Protein AF-R4W9U3-F1 (afdb_monomer)

Structure (mmCIF, N/CA/C/O backbone):
data_AF-R4W9U3-F1
#
_entry.id   AF-R4W9U3-F1
#
loop_
_atom_site.group_PDB
_atom_site.id
_atom_site.type_symbol
_atom_site.label_atom_id
_atom_site.label_alt_id
_atom_site.label_comp_id
_atom_site.label_asym_id
_atom_site.label_entity_id
_atom_site.label_seq_id
_atom_site.pdbx_PDB_ins_code
_atom_site.Cartn_x
_atom_site.Cartn_y
_atom_site.Cartn_z
_atom_site.occupancy
_atom_site.B_iso_or_equiv
_atom_site.auth_seq_id
_atom_site.auth_comp_id
_atom_site.auth_asym_id
_atom_site.auth_atom_id
_atom_site.pdbx_PDB_model_num
ATOM 1 N N . MET A 1 1 ? -61.550 47.793 -5.133 1.00 38.41 1 MET A N 1
ATOM 2 C CA . MET A 1 1 ? -60.815 47.745 -6.412 1.00 38.41 1 MET A CA 1
ATOM 3 C C . MET A 1 1 ? -59.994 46.469 -6.365 1.00 38.41 1 MET A C 1
ATOM 5 O O . MET A 1 1 ? -59.421 46.225 -5.309 1.00 38.41 1 MET A O 1
ATOM 9 N N . PRO A 1 2 ? -60.124 45.639 -7.401 1.00 47.84 2 PRO A N 1
ATOM 10 C CA . PRO A 1 2 ? -60.243 44.173 -7.369 1.00 47.84 2 PRO A CA 1
ATOM 11 C C . PRO A 1 2 ? -58.846 43.514 -7.498 1.00 47.84 2 PRO A C 1
ATOM 13 O O . PRO A 1 2 ? -57.862 44.243 -7.440 1.00 47.84 2 PRO A O 1
ATOM 16 N N . GLU A 1 3 ? -58.604 42.205 -7.583 1.00 47.25 3 GLU A N 1
ATOM 17 C CA . GLU A 1 3 ? -59.317 41.024 -8.115 1.00 47.25 3 GLU A CA 1
ATOM 18 C C . GLU A 1 3 ? -58.794 39.802 -7.295 1.00 47.25 3 GLU A C 1
ATOM 20 O O . GLU A 1 3 ? -57.672 39.855 -6.788 1.00 47.25 3 GLU A O 1
ATOM 25 N N . ASP A 1 4 ? -59.595 38.801 -6.904 1.00 44.56 4 ASP A N 1
ATOM 26 C CA . ASP A 1 4 ? -59.947 37.593 -7.692 1.00 44.56 4 ASP A CA 1
ATOM 27 C C . ASP A 1 4 ? -58.697 36.849 -8.234 1.00 44.56 4 ASP A C 1
ATOM 29 O O . ASP A 1 4 ? -57.838 37.454 -8.856 1.00 44.56 4 ASP A O 1
ATOM 33 N N . GLY A 1 5 ? -58.467 35.550 -8.030 1.00 42.47 5 GLY A N 1
ATOM 34 C CA . GLY A 1 5 ? -59.394 34.452 -7.801 1.00 42.47 5 GLY A CA 1
ATOM 35 C C . GLY A 1 5 ? -58.684 33.193 -7.279 1.00 42.47 5 GLY A C 1
ATOM 36 O O . GLY A 1 5 ? -57.457 33.098 -7.233 1.00 42.47 5 GLY A O 1
ATOM 37 N N . GLY A 1 6 ? -59.514 32.260 -6.819 1.00 42.34 6 GLY A N 1
ATOM 38 C CA . GLY A 1 6 ? -59.147 30.987 -6.210 1.00 42.34 6 GLY A CA 1
ATOM 39 C C . GLY A 1 6 ? -58.663 29.895 -7.185 1.00 42.34 6 GLY A C 1
ATOM 40 O O . GLY A 1 6 ? -58.311 30.174 -8.329 1.00 42.34 6 GLY A O 1
ATOM 41 N N . PRO A 1 7 ? -58.611 28.643 -6.695 1.00 51.22 7 PRO A N 1
ATOM 42 C CA . PRO A 1 7 ? -57.739 27.575 -7.180 1.00 51.22 7 PRO A CA 1
ATOM 43 C C . PRO A 1 7 ? -58.278 26.870 -8.429 1.00 51.22 7 PRO A C 1
ATOM 45 O O . PRO A 1 7 ? -59.483 26.700 -8.583 1.00 51.22 7 PRO A O 1
ATOM 48 N N . SER A 1 8 ? -57.373 26.388 -9.284 1.00 48.81 8 SER A N 1
ATOM 49 C CA . SER A 1 8 ? -57.695 25.442 -10.358 1.00 48.81 8 SER A CA 1
ATOM 50 C C . SER A 1 8 ? -57.088 24.080 -10.035 1.00 48.81 8 SER A C 1
ATOM 52 O O . SER A 1 8 ? -55.878 23.889 -10.100 1.00 48.81 8 SER A O 1
ATOM 54 N N . ASN A 1 9 ? -57.971 23.165 -9.657 1.00 39.00 9 ASN A N 1
ATOM 55 C CA . ASN A 1 9 ? -57.791 21.724 -9.647 1.00 39.00 9 ASN A CA 1
ATOM 56 C C . ASN A 1 9 ? -58.912 21.180 -10.528 1.00 39.00 9 ASN A C 1
ATOM 58 O O . ASN A 1 9 ? -60.059 21.368 -10.141 1.00 39.00 9 ASN A O 1
ATOM 62 N N . GLU A 1 10 ? -58.597 20.576 -11.675 1.00 50.81 10 GLU A N 1
ATOM 63 C CA . GLU A 1 10 ? -59.426 19.572 -12.365 1.00 50.81 10 GLU A CA 1
ATOM 64 C C . GLU A 1 10 ? -58.693 19.025 -13.612 1.00 50.81 10 GLU A C 1
ATOM 66 O O . GLU A 1 10 ? -57.629 19.548 -13.956 1.00 50.81 10 GLU A O 1
ATOM 71 N N . PRO A 1 11 ? -59.141 17.901 -14.201 1.00 49.97 11 PRO A N 1
ATOM 72 C CA . PRO A 1 11 ? -58.400 16.647 -14.175 1.00 49.97 11 PRO A CA 1
ATOM 73 C C . PRO A 1 11 ? -57.907 16.251 -15.573 1.00 49.97 11 PRO A C 1
ATOM 75 O O . PRO A 1 11 ? -58.301 16.842 -16.577 1.00 49.97 11 PRO A O 1
ATOM 78 N N . ASN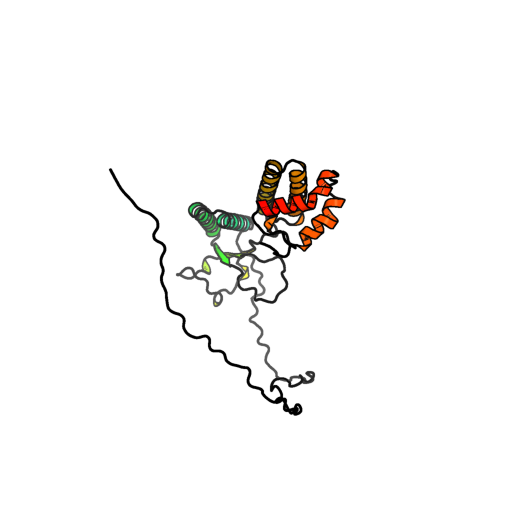 A 1 12 ? -57.071 15.214 -15.656 1.00 42.53 12 ASN A N 1
ATOM 79 C CA . ASN A 1 12 ? -56.937 14.472 -16.905 1.00 42.53 12 ASN A CA 1
ATOM 80 C C . ASN A 1 12 ? -57.326 13.014 -16.664 1.00 42.53 12 ASN A C 1
ATOM 82 O O . ASN A 1 12 ? -56.567 12.236 -16.088 1.00 42.53 12 ASN A O 1
ATOM 86 N N . ASP A 1 13 ? -58.558 12.723 -17.068 1.00 39.44 13 ASP A N 1
ATOM 87 C CA . ASP A 1 13 ? -59.119 11.403 -17.299 1.00 39.44 13 ASP A CA 1
ATOM 88 C C . ASP A 1 13 ? -58.409 10.692 -18.459 1.00 39.44 13 ASP A C 1
ATOM 90 O O . ASP A 1 13 ? -58.094 11.304 -19.479 1.00 39.44 13 ASP A O 1
ATOM 94 N N . GLY A 1 14 ? -58.301 9.370 -18.325 1.00 35.97 14 GLY A N 1
ATOM 95 C CA . GLY A 1 14 ? -58.466 8.443 -19.443 1.00 35.97 14 GLY A CA 1
ATOM 96 C C . GLY A 1 14 ? -57.210 8.077 -20.225 1.00 35.97 14 GLY A C 1
ATOM 97 O O . GLY A 1 14 ? -56.878 8.741 -21.199 1.00 35.97 14 GLY A O 1
ATOM 98 N N . ASP A 1 15 ? -56.579 6.964 -19.842 1.00 37.16 15 ASP A N 1
ATOM 99 C CA . ASP A 1 15 ? -56.518 5.776 -20.712 1.00 37.16 15 ASP A CA 1
ATOM 100 C C . ASP A 1 15 ? -56.055 4.562 -19.874 1.00 37.16 15 ASP A C 1
ATOM 102 O O . ASP A 1 15 ? -54.865 4.323 -19.673 1.00 37.16 15 ASP A O 1
ATOM 106 N N . GLU A 1 16 ? -57.017 3.821 -19.316 1.00 48.34 16 GLU A N 1
ATOM 107 C CA . GLU A 1 16 ? -56.838 2.387 -19.060 1.00 48.34 16 GLU A CA 1
ATOM 108 C C . GLU A 1 16 ? -56.993 1.663 -20.400 1.00 48.34 16 GLU A C 1
ATOM 110 O O . GLU A 1 16 ? -57.906 1.986 -21.168 1.00 48.34 16 GLU A O 1
ATOM 115 N N . PRO A 1 17 ? -56.201 0.606 -20.629 1.00 48.56 17 PRO A N 1
ATOM 116 C CA . PRO A 1 17 ? -56.892 -0.611 -21.021 1.00 48.56 17 PRO A CA 1
ATOM 117 C C . PRO A 1 17 ? -56.454 -1.864 -20.256 1.00 48.56 17 PRO A C 1
ATOM 119 O O . PRO A 1 17 ? -55.277 -2.150 -20.053 1.00 48.56 17 PRO A O 1
ATOM 122 N N . ASP A 1 18 ? -57.498 -2.636 -19.964 1.00 41.06 18 ASP A N 1
ATOM 123 C CA . ASP A 1 18 ? -57.579 -4.091 -19.881 1.00 41.06 18 ASP A CA 1
ATOM 124 C C . ASP A 1 18 ? -56.933 -4.822 -18.698 1.00 41.06 18 ASP A C 1
ATOM 126 O O . ASP A 1 18 ? -55.866 -5.435 -18.762 1.00 41.06 18 ASP A O 1
ATOM 130 N N . GLN A 1 19 ? -57.739 -4.907 -17.637 1.00 38.84 19 GLN A N 1
ATOM 131 C CA . GLN A 1 19 ? -57.800 -6.077 -16.772 1.00 38.84 19 GLN A CA 1
ATOM 132 C C . GLN A 1 19 ? -58.313 -7.287 -17.572 1.00 38.84 19 GLN A C 1
ATOM 134 O O . GLN A 1 19 ? -59.512 -7.567 -17.610 1.00 38.84 19 GLN A O 1
ATOM 139 N N . ALA A 1 20 ? -57.396 -8.053 -18.158 1.00 39.09 20 ALA A N 1
ATOM 140 C CA . ALA A 1 20 ? -57.683 -9.426 -18.550 1.00 39.09 20 ALA A CA 1
ATOM 141 C C . ALA A 1 20 ? -57.679 -10.309 -17.293 1.00 39.09 20 ALA A C 1
ATOM 143 O O . ALA A 1 20 ? -56.653 -10.810 -16.834 1.00 39.09 20 ALA A O 1
ATOM 144 N N . THR A 1 21 ? -58.870 -10.459 -16.727 1.00 38.66 21 THR A N 1
ATOM 145 C CA . THR A 1 21 ? -59.229 -11.538 -15.813 1.00 38.66 21 THR A CA 1
ATOM 146 C C . THR A 1 21 ? -59.242 -12.844 -16.606 1.00 38.66 21 THR A C 1
ATOM 148 O O . THR A 1 21 ? -60.137 -13.087 -17.409 1.00 38.66 21 THR A O 1
ATOM 151 N N . ALA A 1 22 ? -58.226 -13.680 -16.408 1.00 38.97 22 ALA A N 1
ATOM 152 C CA . ALA A 1 22 ? -58.285 -15.086 -16.782 1.00 38.97 22 ALA A CA 1
ATOM 153 C C . ALA A 1 22 ? -58.474 -15.892 -15.497 1.00 38.97 22 ALA A C 1
ATOM 155 O O . ALA A 1 22 ? -57.590 -15.959 -14.642 1.00 38.97 22 ALA A O 1
ATOM 156 N N . GLU A 1 23 ? -59.685 -16.421 -15.351 1.00 47.44 23 GLU A N 1
ATOM 157 C CA . GLU A 1 23 ? -60.042 -17.436 -14.370 1.00 47.44 23 GLU A CA 1
ATOM 158 C C . GLU A 1 23 ? -59.137 -18.676 -14.517 1.00 47.44 23 GLU A C 1
ATOM 160 O O . GLU A 1 23 ? -58.629 -18.948 -15.608 1.00 47.44 23 GLU A O 1
ATOM 165 N N . PRO A 1 24 ? -58.911 -19.426 -13.427 1.00 43.72 24 PRO A N 1
ATOM 166 C CA . PRO A 1 24 ? -58.144 -20.660 -13.471 1.00 43.72 24 PRO A CA 1
ATOM 167 C C . PRO A 1 24 ? -58.966 -21.756 -14.159 1.00 43.72 24 PRO A C 1
ATOM 169 O O . PRO A 1 24 ? -59.992 -22.183 -13.635 1.00 43.72 24 PRO A O 1
ATOM 172 N N . ASP A 1 25 ? -58.508 -22.226 -15.318 1.00 38.34 25 ASP A N 1
ATOM 173 C CA . ASP A 1 25 ? -59.009 -23.468 -15.901 1.00 38.34 25 ASP A CA 1
ATOM 174 C C . ASP A 1 25 ? -58.602 -24.650 -15.006 1.00 38.34 25 ASP A C 1
ATOM 176 O O . ASP A 1 25 ? -57.418 -24.947 -14.816 1.00 38.34 25 ASP A O 1
ATOM 180 N N . ASP A 1 26 ? -59.623 -25.312 -14.458 1.00 45.12 26 ASP A N 1
ATOM 181 C CA . ASP A 1 26 ? -59.592 -26.676 -13.944 1.00 45.12 26 ASP A CA 1
ATOM 182 C C . ASP A 1 26 ? -58.929 -27.601 -14.979 1.00 45.12 26 ASP A C 1
ATOM 184 O O . ASP A 1 26 ? -59.530 -27.948 -15.997 1.00 45.12 26 ASP A O 1
ATOM 188 N N . PHE A 1 27 ? -57.701 -28.046 -14.705 1.00 36.41 27 PHE A N 1
ATOM 189 C CA . PHE A 1 27 ? -57.161 -29.253 -15.322 1.00 36.41 27 PHE A CA 1
ATOM 190 C C . PHE A 1 27 ? -57.098 -30.357 -14.275 1.00 36.41 27 PHE A C 1
ATOM 192 O O . PHE A 1 27 ? -56.359 -30.297 -13.292 1.00 36.41 27 PHE A O 1
ATOM 199 N N . GLU A 1 28 ? -57.948 -31.350 -14.516 1.00 43.66 28 GLU A N 1
ATOM 200 C CA . GLU A 1 28 ? -58.062 -32.610 -13.807 1.00 43.66 28 GLU A CA 1
ATOM 201 C C . GLU A 1 28 ? -56.679 -33.231 -13.554 1.00 43.66 28 GLU A C 1
ATOM 203 O O . GLU A 1 28 ? -55.847 -33.356 -14.454 1.00 43.66 28 GLU A O 1
ATOM 208 N N . ALA A 1 29 ? -56.443 -33.631 -12.304 1.00 42.94 29 ALA A N 1
ATOM 209 C CA . ALA A 1 29 ? -55.299 -34.439 -11.924 1.00 42.94 29 ALA A CA 1
ATOM 210 C C . ALA A 1 29 ? -55.428 -35.832 -12.560 1.00 42.94 29 ALA A C 1
ATOM 212 O O . ALA A 1 29 ? -56.098 -36.708 -12.010 1.00 42.94 29 ALA A O 1
ATOM 213 N N . ASP A 1 30 ? -54.782 -36.029 -13.707 1.00 38.28 30 ASP A N 1
ATOM 214 C CA . ASP A 1 30 ? -54.513 -37.361 -14.242 1.00 38.28 30 ASP A CA 1
ATOM 215 C C . ASP A 1 30 ? -53.221 -37.889 -13.598 1.00 38.28 30 ASP A C 1
ATOM 217 O O . ASP A 1 30 ? -52.095 -37.505 -13.924 1.00 38.28 30 ASP A O 1
ATOM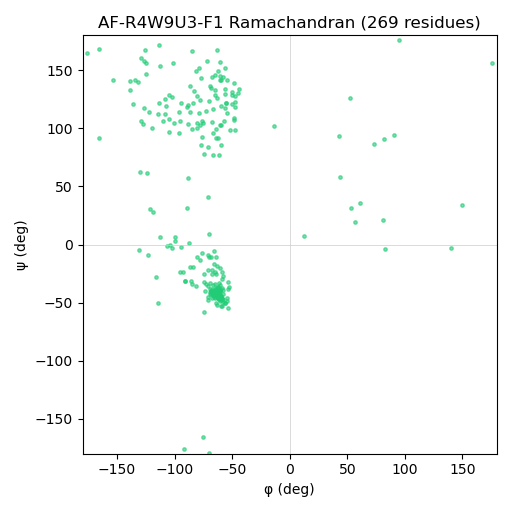 221 N N . ASP A 1 31 ? -53.425 -38.731 -12.590 1.00 49.84 31 ASP A N 1
ATOM 222 C CA . ASP A 1 31 ? -52.445 -39.623 -11.987 1.00 49.84 31 ASP A CA 1
ATOM 223 C C . ASP A 1 31 ? -51.992 -40.646 -13.038 1.00 49.84 31 ASP A C 1
ATOM 225 O O . ASP A 1 31 ? -52.686 -41.635 -13.270 1.00 49.84 31 ASP A O 1
ATOM 229 N N . GLN A 1 32 ? -50.834 -40.432 -13.680 1.00 46.66 32 GLN A N 1
ATOM 230 C CA . GLN A 1 32 ? -50.149 -41.489 -14.435 1.00 46.66 32 GLN A CA 1
ATOM 231 C C . GLN A 1 32 ? -48.622 -41.498 -14.234 1.00 46.66 32 GLN A C 1
ATOM 233 O O . GLN A 1 32 ? -47.986 -40.448 -14.131 1.00 46.66 32 GLN A O 1
ATOM 238 N N . PRO A 1 33 ? -48.022 -42.702 -14.138 1.00 40.66 33 PRO A N 1
ATOM 239 C CA . PRO A 1 33 ? -46.707 -42.922 -13.548 1.00 40.66 33 PRO A CA 1
ATOM 240 C C . PRO A 1 33 ? -45.548 -42.565 -14.483 1.00 40.66 33 PRO A C 1
ATOM 242 O O . PRO A 1 33 ? -45.630 -42.703 -15.702 1.00 40.66 33 PRO A O 1
ATOM 245 N N . ALA A 1 34 ? -44.430 -42.187 -13.860 1.00 47.69 34 ALA A N 1
ATOM 246 C CA . ALA A 1 34 ? -43.135 -41.961 -14.487 1.00 47.69 34 ALA A CA 1
ATOM 247 C C . ALA A 1 34 ? -42.732 -43.110 -15.430 1.00 47.69 34 ALA A C 1
ATOM 249 O O . ALA A 1 34 ? -42.590 -44.258 -15.002 1.00 47.69 34 ALA A O 1
ATOM 250 N N . ALA A 1 35 ? -42.488 -42.777 -16.697 1.00 42.28 35 ALA A N 1
ATOM 251 C CA . ALA A 1 35 ? -41.888 -43.668 -17.677 1.00 42.28 35 ALA A CA 1
ATOM 252 C C . ALA A 1 35 ? -40.827 -42.909 -18.489 1.00 42.28 35 ALA A C 1
ATOM 254 O O . ALA A 1 35 ? -41.130 -41.903 -19.123 1.00 42.28 35 ALA A O 1
ATOM 255 N N . ASP A 1 36 ? -39.597 -43.424 -18.409 1.00 46.25 36 ASP A N 1
ATOM 256 C CA . ASP A 1 36 ? -38.423 -43.187 -19.262 1.00 46.25 36 ASP A CA 1
ATOM 257 C C . ASP A 1 36 ? -38.115 -41.742 -19.691 1.00 46.25 36 ASP A C 1
ATOM 259 O O . ASP A 1 36 ? -38.505 -41.274 -20.761 1.00 46.25 36 ASP A O 1
ATOM 263 N N . ALA A 1 37 ? -37.265 -41.075 -18.905 1.00 42.91 37 ALA A N 1
ATOM 264 C CA . ALA A 1 37 ? -36.409 -40.024 -19.445 1.00 42.91 37 ALA A CA 1
ATOM 265 C C . ALA A 1 37 ? -35.357 -40.664 -20.379 1.00 42.91 37 ALA A C 1
ATOM 267 O O . ALA A 1 37 ? -34.762 -41.680 -20.006 1.00 42.91 37 ALA A O 1
ATOM 268 N N . PRO A 1 38 ? -35.094 -40.107 -21.576 1.00 42.50 38 PRO A N 1
ATOM 269 C CA . PRO A 1 38 ? -34.047 -40.619 -22.449 1.00 42.50 38 PRO A CA 1
ATOM 270 C C . PRO A 1 38 ? -32.681 -40.426 -21.783 1.00 42.50 38 PRO A C 1
ATOM 272 O O . PRO A 1 38 ? -32.351 -39.331 -21.330 1.00 42.50 38 PRO A O 1
ATOM 275 N N . ALA A 1 39 ? -31.908 -41.510 -21.724 1.00 46.09 39 ALA A N 1
ATOM 276 C CA . ALA A 1 39 ? -30.547 -41.527 -21.211 1.00 46.09 39 ALA A CA 1
ATOM 277 C C . ALA A 1 39 ? -29.699 -40.415 -21.848 1.00 46.09 39 ALA A C 1
ATOM 279 O O . ALA A 1 39 ? -29.641 -40.291 -23.074 1.00 46.09 39 ALA A O 1
ATOM 280 N N . ASP A 1 40 ? -29.041 -39.630 -20.997 1.00 47.62 40 ASP A N 1
ATOM 281 C CA . ASP A 1 40 ? -28.021 -38.664 -21.383 1.00 47.62 40 ASP A CA 1
ATOM 282 C C . ASP A 1 40 ? -26.920 -39.386 -22.190 1.00 47.62 40 ASP A C 1
ATOM 284 O O . ASP A 1 40 ? -26.322 -40.344 -21.685 1.00 47.62 40 ASP A O 1
ATOM 288 N N . PRO A 1 41 ? -26.639 -38.983 -23.444 1.00 46.66 41 PRO A N 1
ATOM 289 C CA . PRO A 1 41 ? -25.615 -39.623 -24.264 1.00 46.66 41 PRO A CA 1
ATOM 290 C C . PRO A 1 41 ? -24.184 -39.451 -23.720 1.00 46.66 41 PRO A C 1
ATOM 292 O O . PRO A 1 41 ? -23.269 -40.066 -24.273 1.00 46.66 41 PRO A O 1
ATOM 295 N N . PHE A 1 42 ? -23.978 -38.670 -22.653 1.00 44.06 42 PHE A N 1
ATOM 296 C CA . PHE A 1 42 ? -22.679 -38.466 -22.009 1.00 44.06 42 PHE A CA 1
ATOM 297 C C . PHE A 1 42 ? -22.474 -39.249 -20.703 1.00 44.06 42 PHE A C 1
ATOM 299 O O . PHE A 1 42 ? -21.357 -39.254 -20.186 1.00 44.06 42 PHE A O 1
ATOM 306 N N . ASP A 1 43 ? -23.466 -40.002 -20.211 1.00 47.44 43 ASP A N 1
ATOM 307 C CA . ASP A 1 43 ? -23.291 -40.893 -19.050 1.00 47.44 43 ASP A CA 1
ATOM 308 C C . ASP A 1 43 ? -22.805 -42.295 -19.472 1.00 47.44 43 ASP A C 1
ATOM 310 O O . ASP A 1 43 ? -23.423 -43.336 -19.225 1.00 47.44 43 ASP A O 1
ATOM 314 N N . GLN A 1 44 ? -21.662 -42.331 -20.162 1.00 43.31 44 GLN A N 1
ATOM 315 C CA . GLN A 1 44 ? -20.861 -43.545 -20.279 1.00 43.31 44 GLN A CA 1
ATOM 316 C C . GLN A 1 44 ? -19.760 -43.504 -19.229 1.00 43.31 44 GLN A C 1
ATOM 318 O O . GLN A 1 44 ? -18.690 -42.936 -19.431 1.00 43.31 44 GLN A O 1
ATOM 323 N N . ARG A 1 45 ? -20.056 -44.165 -18.106 1.00 40.78 45 ARG A N 1
ATOM 324 C CA . ARG A 1 45 ? -19.110 -44.814 -17.191 1.00 40.78 45 ARG A CA 1
ATOM 325 C C . ARG A 1 45 ? -17.717 -44.960 -17.811 1.00 40.78 45 ARG A C 1
ATOM 327 O O . ARG A 1 45 ? -17.472 -45.876 -18.597 1.00 40.78 45 ARG A O 1
ATOM 334 N N . VAL A 1 46 ? -16.810 -44.079 -17.400 1.00 44.47 46 VAL A N 1
ATOM 335 C CA . VAL A 1 46 ? -15.375 -44.205 -17.640 1.00 44.47 46 VAL A CA 1
ATOM 336 C C . VAL A 1 46 ? -14.938 -45.544 -17.047 1.00 44.47 46 VAL A C 1
ATOM 338 O O . VAL A 1 46 ? -14.904 -45.728 -15.830 1.00 44.47 46 VAL A O 1
ATOM 341 N N . ALA A 1 47 ? -14.673 -46.519 -17.914 1.00 44.06 47 ALA A N 1
ATOM 342 C CA . ALA A 1 47 ? -14.004 -47.746 -17.516 1.00 44.06 47 ALA A CA 1
ATOM 343 C C . ALA A 1 47 ? -12.618 -47.380 -16.953 1.00 44.06 47 ALA A C 1
ATOM 345 O O . ALA A 1 47 ? -11.971 -46.482 -17.498 1.00 44.06 47 ALA A O 1
ATOM 346 N N . PRO A 1 48 ? -12.125 -48.046 -15.892 1.00 42.78 48 PRO A N 1
ATOM 347 C CA . PRO A 1 48 ? -10.768 -47.812 -15.428 1.00 42.78 48 PRO A CA 1
ATOM 348 C C . PRO A 1 48 ? -9.799 -48.140 -16.565 1.00 42.78 48 PRO A C 1
ATOM 350 O O . PRO A 1 48 ? -9.758 -49.271 -17.058 1.00 42.78 48 PRO A O 1
ATOM 353 N N . TYR A 1 49 ? -9.045 -47.123 -16.980 1.00 40.78 49 TYR A N 1
ATOM 354 C CA . TYR A 1 49 ? -7.987 -47.193 -17.979 1.00 40.78 49 TYR A CA 1
ATOM 355 C C . TYR A 1 49 ? -7.021 -48.325 -17.603 1.00 40.78 49 TYR A C 1
ATOM 357 O O . TYR A 1 49 ? -6.175 -48.200 -16.725 1.00 40.78 49 TYR A O 1
ATOM 365 N N . SER A 1 50 ? -7.202 -49.477 -18.235 1.00 52.22 50 SER A N 1
ATOM 366 C CA . SER A 1 50 ? -6.293 -50.619 -18.182 1.00 52.22 50 SER A CA 1
ATOM 367 C C . SER A 1 50 ? -6.034 -51.039 -19.623 1.00 52.22 50 SER A C 1
ATOM 369 O O . SER A 1 50 ? -6.411 -52.110 -20.084 1.00 52.22 50 SER A O 1
ATOM 371 N N . GLY A 1 51 ? -5.443 -50.098 -20.357 1.00 42.75 51 GLY A N 1
ATOM 372 C CA . GLY A 1 51 ? -4.915 -50.282 -21.695 1.00 42.75 51 GLY A CA 1
ATOM 373 C C . GLY A 1 51 ? -3.492 -49.753 -21.707 1.00 42.75 51 GLY A C 1
ATOM 374 O O . GLY A 1 51 ? -3.272 -48.548 -21.646 1.00 42.75 51 GLY A O 1
ATOM 375 N N . GLU A 1 52 ? -2.537 -50.672 -21.741 1.00 49.91 52 GLU A N 1
ATOM 376 C CA . GLU A 1 52 ? -1.156 -50.403 -22.114 1.00 49.91 52 GLU A CA 1
ATOM 377 C C . GLU A 1 52 ? -1.188 -49.872 -23.556 1.00 49.91 52 GLU A C 1
ATOM 379 O O . GLU A 1 52 ? -1.476 -50.608 -24.501 1.00 49.91 52 GLU A O 1
ATOM 384 N N . SER A 1 53 ? -1.039 -48.556 -23.713 1.00 43.19 53 SER A N 1
ATOM 385 C CA . SER A 1 53 ? -1.035 -47.906 -25.020 1.00 43.19 53 SER A CA 1
ATOM 386 C C . SER A 1 53 ? 0.355 -48.070 -25.624 1.00 43.19 53 SER A C 1
ATOM 388 O O . SER A 1 53 ? 1.295 -47.403 -25.207 1.00 43.19 53 SER A O 1
ATOM 390 N N . THR A 1 54 ? 0.493 -48.968 -26.596 1.00 51.22 54 THR A N 1
ATOM 391 C CA . THR A 1 54 ? 1.717 -49.167 -27.392 1.00 51.22 54 THR A CA 1
ATOM 392 C C . THR A 1 54 ? 1.745 -48.281 -28.637 1.00 51.22 54 THR A C 1
ATOM 394 O O . THR A 1 54 ? 2.294 -48.653 -29.673 1.00 51.22 54 THR A O 1
ATOM 397 N N . VAL A 1 55 ? 1.138 -47.095 -28.562 1.00 46.66 55 VAL A N 1
ATOM 398 C CA . VAL A 1 55 ? 1.352 -46.083 -29.592 1.00 46.66 55 VAL A CA 1
ATOM 399 C C . VAL A 1 55 ? 2.713 -45.457 -29.303 1.00 46.66 55 VAL A C 1
ATOM 401 O O . VAL A 1 55 ? 2.831 -44.652 -28.383 1.00 46.66 55 VAL A O 1
ATOM 404 N N . ASP A 1 56 ? 3.726 -45.852 -30.078 1.00 48.34 56 ASP A N 1
ATOM 405 C CA . ASP A 1 56 ? 4.967 -45.092 -30.269 1.00 48.34 56 ASP A CA 1
ATOM 406 C C . ASP A 1 56 ? 4.592 -43.745 -30.908 1.00 48.34 56 ASP A C 1
ATOM 408 O O . ASP A 1 56 ? 4.675 -43.537 -32.120 1.00 48.34 56 ASP A O 1
ATOM 412 N N . VAL A 1 57 ? 4.062 -42.843 -30.085 1.00 55.19 57 VAL A N 1
ATOM 413 C CA . VAL A 1 57 ? 4.124 -41.418 -30.361 1.00 55.19 57 VAL A CA 1
ATOM 414 C C . VAL A 1 57 ? 5.554 -41.066 -30.005 1.00 55.19 57 VAL A C 1
ATOM 416 O O . VAL A 1 57 ? 5.907 -41.091 -28.826 1.00 55.19 57 VAL A O 1
ATOM 419 N N . ASP A 1 58 ? 6.384 -40.826 -31.020 1.00 48.19 58 ASP A N 1
ATOM 420 C CA . ASP A 1 58 ? 7.693 -40.214 -30.809 1.00 48.19 58 ASP A CA 1
ATOM 421 C C . ASP A 1 58 ? 7.441 -39.004 -29.898 1.00 48.19 58 ASP A C 1
ATOM 423 O O . ASP A 1 58 ? 6.605 -38.161 -30.261 1.00 48.19 58 ASP A O 1
ATOM 427 N N . PRO A 1 59 ? 8.012 -38.954 -28.679 1.00 51.16 59 PRO A N 1
ATOM 428 C CA . PRO A 1 59 ? 7.839 -37.786 -27.846 1.00 51.16 59 PRO A CA 1
ATOM 429 C C . PRO A 1 59 ? 8.332 -36.619 -28.690 1.00 51.16 59 PRO A C 1
ATOM 431 O O . PRO A 1 59 ? 9.491 -36.583 -29.098 1.00 51.16 59 PRO A O 1
ATOM 434 N N . VAL A 1 60 ? 7.435 -35.682 -29.003 1.00 48.06 60 VAL A N 1
ATOM 435 C CA . VAL A 1 60 ? 7.863 -34.360 -29.438 1.00 48.06 60 VAL A CA 1
ATOM 436 C C . VAL A 1 60 ? 8.607 -33.816 -28.235 1.00 48.06 60 VAL A C 1
ATOM 438 O O . VAL A 1 60 ? 7.994 -33.296 -27.306 1.00 48.06 60 VAL A O 1
ATOM 441 N N . THR A 1 61 ? 9.917 -34.048 -28.209 1.00 48.91 61 THR A N 1
ATOM 442 C CA . THR A 1 61 ? 10.839 -33.355 -27.333 1.00 48.91 61 THR A CA 1
ATOM 443 C C . THR A 1 61 ? 10.586 -31.885 -27.636 1.00 48.91 61 THR A C 1
ATOM 445 O O . THR A 1 61 ? 10.801 -31.471 -28.783 1.00 48.91 61 THR A O 1
ATOM 448 N N . PRO A 1 62 ? 10.036 -31.107 -26.683 1.00 54.06 62 PRO A N 1
ATOM 449 C CA . PRO A 1 62 ? 10.037 -29.660 -26.818 1.00 54.06 62 PRO A CA 1
ATOM 450 C C . PRO A 1 62 ? 11.466 -29.264 -27.191 1.00 54.06 62 PRO A C 1
ATOM 452 O O . PRO A 1 62 ? 12.384 -29.901 -26.665 1.00 54.06 62 PRO A O 1
ATOM 455 N N . PRO A 1 63 ? 11.683 -28.312 -28.114 1.00 44.31 63 PRO A N 1
ATOM 456 C CA . PRO A 1 63 ? 13.041 -27.902 -28.444 1.00 44.31 63 PRO A CA 1
ATOM 457 C C . PRO A 1 63 ? 13.791 -27.660 -27.135 1.00 44.31 63 PRO A C 1
ATOM 459 O O . PRO A 1 63 ? 13.257 -26.995 -26.243 1.00 44.31 63 PRO A O 1
ATOM 462 N N . GLU A 1 64 ? 14.963 -28.280 -26.989 1.00 42.19 64 GLU A N 1
ATOM 463 C CA . GLU A 1 64 ? 15.835 -28.002 -25.854 1.00 42.19 64 GLU A CA 1
ATOM 464 C C . GLU A 1 64 ? 16.156 -26.508 -25.946 1.00 42.19 64 GLU A C 1
ATOM 466 O O . GLU A 1 64 ? 16.898 -26.080 -26.831 1.00 42.19 64 GLU A O 1
ATOM 471 N N . ARG A 1 65 ? 15.491 -25.695 -25.109 1.00 52.44 65 ARG A N 1
ATOM 472 C CA . ARG A 1 65 ? 15.934 -24.327 -24.838 1.00 52.44 65 ARG A CA 1
ATOM 473 C C . ARG A 1 65 ? 17.368 -24.486 -24.358 1.00 52.44 65 ARG A C 1
ATOM 475 O O . ARG A 1 65 ? 17.586 -25.270 -23.442 1.00 52.44 65 ARG A O 1
ATOM 482 N N . GLY A 1 66 ? 18.322 -23.857 -25.042 1.00 47.41 66 GLY A N 1
ATOM 483 C CA . GLY A 1 66 ? 19.735 -24.018 -24.718 1.00 47.41 66 GLY A CA 1
ATOM 484 C C . GLY A 1 66 ? 19.949 -23.792 -23.224 1.00 47.41 66 GLY A C 1
ATOM 485 O O . GLY A 1 66 ? 19.596 -22.732 -22.722 1.00 47.41 66 GLY A O 1
ATOM 486 N N . ASP A 1 67 ? 20.480 -24.802 -22.531 1.00 46.66 67 ASP A N 1
ATOM 487 C CA . ASP A 1 67 ? 20.752 -24.821 -21.085 1.00 46.66 67 ASP A CA 1
ATOM 488 C C . ASP A 1 67 ? 21.927 -23.898 -20.691 1.00 46.66 67 ASP A C 1
ATOM 490 O O . ASP A 1 67 ? 22.805 -24.258 -19.902 1.00 46.66 67 ASP A O 1
ATOM 494 N N . GLU A 1 68 ? 22.006 -22.718 -21.291 1.00 48.94 68 GLU A N 1
ATOM 495 C CA . GLU A 1 68 ? 22.872 -21.644 -20.839 1.00 48.94 68 GLU A CA 1
ATOM 496 C C . GLU A 1 68 ? 21.936 -20.639 -20.169 1.00 48.94 68 GLU A C 1
ATOM 498 O O . GLU A 1 68 ? 21.296 -19.854 -20.858 1.00 48.94 68 GLU A O 1
ATOM 503 N N . ASP A 1 69 ? 21.808 -20.699 -18.839 1.00 53.31 69 ASP A N 1
ATOM 504 C CA . ASP A 1 69 ? 21.160 -19.644 -18.051 1.00 53.31 69 ASP A CA 1
ATOM 505 C C . ASP A 1 69 ? 21.949 -18.338 -18.290 1.00 53.31 69 ASP A C 1
ATOM 507 O O . ASP A 1 69 ? 22.924 -18.037 -17.593 1.00 53.31 69 ASP A O 1
ATOM 511 N N . VAL A 1 70 ? 21.613 -17.607 -19.357 1.00 60.28 70 VAL A N 1
ATOM 512 C CA . VAL A 1 70 ? 22.255 -16.338 -19.700 1.00 60.28 70 VAL A CA 1
ATOM 513 C C . VAL A 1 70 ? 21.616 -15.271 -18.829 1.00 60.28 70 VAL A C 1
ATOM 515 O O . VAL A 1 70 ? 20.520 -14.806 -19.119 1.00 60.28 70 VAL A O 1
ATOM 518 N N . GLU A 1 71 ? 22.307 -14.904 -17.751 1.00 67.19 71 GLU A N 1
ATOM 519 C CA . GLU A 1 71 ? 21.909 -13.798 -16.878 1.00 67.19 71 GLU A CA 1
ATOM 520 C C . GLU A 1 71 ? 21.800 -12.490 -17.692 1.00 67.19 71 GLU A C 1
ATOM 522 O O . GLU A 1 71 ? 22.591 -12.282 -18.622 1.00 67.19 71 GLU A O 1
ATOM 527 N N . PRO A 1 72 ? 20.840 -11.597 -17.383 1.00 77.81 72 PRO A N 1
ATOM 528 C CA . PRO A 1 72 ? 20.765 -10.296 -18.030 1.00 77.81 72 PRO A CA 1
ATOM 529 C C . PRO A 1 72 ? 22.081 -9.525 -17.868 1.00 77.81 72 PRO A C 1
ATOM 531 O O . PRO A 1 72 ? 22.603 -9.364 -16.769 1.00 77.81 72 PRO A O 1
ATOM 534 N N . ASP A 1 73 ? 22.564 -8.935 -18.962 1.00 83.44 73 ASP A N 1
ATOM 535 C CA . ASP A 1 73 ? 23.724 -8.026 -18.972 1.00 83.44 73 ASP A CA 1
ATOM 536 C C . ASP A 1 73 ? 23.438 -6.661 -18.287 1.00 83.44 73 ASP A C 1
ATOM 538 O O . ASP A 1 73 ? 24.234 -5.721 -18.377 1.00 83.44 73 ASP A O 1
ATOM 542 N N . LEU A 1 74 ? 22.286 -6.524 -17.620 1.00 88.94 74 LEU A N 1
ATOM 543 C CA . LEU A 1 74 ? 21.813 -5.311 -16.959 1.00 88.94 74 LEU A CA 1
ATOM 544 C C . LEU A 1 74 ? 22.212 -5.325 -15.468 1.00 88.94 74 LEU A C 1
ATOM 546 O O . LEU A 1 74 ? 21.811 -6.235 -14.743 1.00 88.94 74 LEU A O 1
ATOM 550 N N . PRO A 1 75 ? 22.962 -4.324 -14.962 1.00 92.56 75 PRO A N 1
ATOM 551 C CA . PRO A 1 75 ? 23.338 -4.282 -13.551 1.00 92.56 75 PRO A CA 1
ATOM 552 C C . PRO A 1 75 ? 22.121 -4.235 -12.622 1.00 92.56 75 PRO A C 1
ATOM 554 O O . PRO A 1 75 ? 21.177 -3.491 -12.883 1.00 92.56 75 PRO A O 1
ATOM 557 N N . GLN A 1 76 ? 22.190 -4.934 -11.483 1.00 87.25 76 GLN A N 1
ATOM 558 C CA . GLN A 1 76 ? 21.097 -4.964 -10.500 1.00 87.25 76 GLN A CA 1
ATOM 559 C C . GLN A 1 76 ? 20.651 -3.562 -10.056 1.00 87.25 76 GLN A C 1
ATOM 561 O O . GLN A 1 76 ? 19.462 -3.301 -9.956 1.00 87.25 76 GLN A O 1
ATOM 566 N N . GLU A 1 77 ? 21.584 -2.622 -9.880 1.00 88.31 77 GLU A N 1
ATOM 567 C CA . GLU A 1 77 ? 21.254 -1.233 -9.522 1.00 88.31 77 GLU A CA 1
ATOM 568 C C . GLU A 1 77 ? 20.376 -0.539 -10.583 1.00 88.31 77 GLU A C 1
ATOM 570 O O . GLU A 1 77 ? 19.489 0.242 -10.240 1.00 88.31 77 GLU A O 1
ATOM 575 N N . ALA A 1 78 ? 20.580 -0.845 -11.869 1.00 94.56 78 ALA A N 1
ATOM 576 C CA . ALA A 1 78 ? 19.747 -0.318 -12.947 1.00 94.56 78 ALA A CA 1
ATOM 577 C C . ALA A 1 78 ? 18.357 -0.977 -12.969 1.00 94.56 78 ALA A C 1
ATOM 579 O O . ALA A 1 78 ? 17.372 -0.303 -13.271 1.00 94.56 78 ALA A O 1
ATOM 580 N N . ILE A 1 79 ? 18.269 -2.265 -12.614 1.00 93.44 79 ILE A N 1
ATOM 581 C CA . ILE A 1 79 ? 17.001 -2.993 -12.450 1.00 93.44 79 ILE A CA 1
ATOM 582 C C . ILE A 1 79 ? 16.185 -2.373 -11.306 1.00 93.44 79 ILE A C 1
ATOM 584 O O . ILE A 1 79 ? 15.039 -1.976 -11.524 1.00 93.44 79 ILE A O 1
ATOM 588 N N . ASP A 1 80 ? 16.797 -2.205 -10.133 1.00 89.19 80 ASP A N 1
ATOM 589 C CA . ASP A 1 80 ? 16.158 -1.645 -8.935 1.00 89.19 80 ASP A CA 1
ATOM 590 C C . ASP A 1 80 ? 15.683 -0.195 -9.174 1.00 89.19 80 ASP A C 1
ATOM 592 O O . ASP A 1 80 ? 14.586 0.215 -8.780 1.00 89.19 80 ASP A O 1
ATOM 596 N N . GLU A 1 81 ? 16.494 0.614 -9.861 1.00 92.00 81 GLU A N 1
ATOM 597 C CA . GLU A 1 81 ? 16.123 1.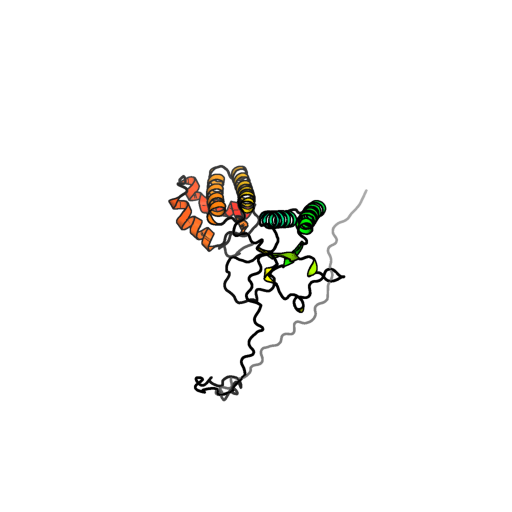978 -10.244 1.00 92.00 81 GLU A CA 1
ATOM 598 C C . GLU A 1 81 ? 14.971 1.988 -11.264 1.00 92.00 81 GLU A C 1
ATOM 600 O O . GLU A 1 81 ? 14.030 2.777 -11.121 1.00 92.00 81 GLU A O 1
ATOM 605 N N . ALA A 1 82 ? 15.000 1.110 -12.273 1.00 95.81 82 ALA A N 1
ATOM 606 C CA . ALA A 1 82 ? 13.934 0.998 -13.266 1.00 95.81 82 ALA A CA 1
ATOM 607 C C . ALA A 1 82 ? 12.604 0.549 -12.639 1.00 95.81 82 ALA A C 1
ATOM 609 O O . ALA A 1 82 ? 11.543 1.081 -12.994 1.00 95.81 82 ALA A O 1
ATOM 610 N N . GLU A 1 83 ? 12.655 -0.373 -11.679 1.00 92.62 83 GLU A N 1
ATOM 611 C CA . GLU A 1 83 ? 11.528 -0.785 -10.842 1.00 92.62 83 GLU A CA 1
ATOM 612 C C . GLU A 1 83 ? 10.967 0.408 -10.063 1.00 92.62 83 GLU A C 1
ATOM 614 O O . GLU A 1 83 ? 9.776 0.720 -10.192 1.00 92.62 83 GLU A O 1
ATOM 619 N N . ARG A 1 84 ? 11.817 1.143 -9.329 1.00 91.12 84 ARG A N 1
ATOM 620 C CA . ARG A 1 84 ? 11.382 2.308 -8.540 1.00 91.12 84 ARG A CA 1
ATOM 621 C C . ARG A 1 84 ? 10.720 3.373 -9.411 1.00 91.12 84 ARG A C 1
ATOM 623 O O . ARG A 1 84 ? 9.637 3.857 -9.079 1.00 91.12 84 ARG A O 1
ATOM 630 N N . LEU A 1 85 ? 11.330 3.730 -10.542 1.00 94.50 85 LEU A N 1
ATOM 631 C CA . LEU A 1 85 ? 10.765 4.707 -11.482 1.00 94.50 85 LEU A CA 1
ATOM 632 C C . LEU A 1 85 ? 9.427 4.235 -12.058 1.00 94.50 85 LEU A C 1
ATOM 634 O O . LEU A 1 85 ? 8.505 5.036 -12.215 1.00 94.50 85 LEU A O 1
ATOM 638 N N . THR A 1 86 ? 9.289 2.934 -12.316 1.00 93.75 86 THR A N 1
ATOM 639 C CA . THR A 1 86 ? 8.027 2.349 -12.782 1.00 93.75 86 THR A CA 1
ATOM 640 C C . THR A 1 86 ? 6.945 2.413 -11.704 1.00 93.75 86 THR A C 1
ATOM 642 O O . THR A 1 86 ? 5.810 2.783 -12.012 1.00 93.75 86 THR A O 1
ATOM 645 N N . ARG A 1 87 ? 7.276 2.126 -10.438 1.00 88.25 87 ARG A N 1
ATOM 646 C CA . ARG A 1 87 ? 6.338 2.283 -9.313 1.00 88.25 87 ARG A CA 1
ATOM 647 C C . ARG A 1 87 ? 5.898 3.735 -9.134 1.00 88.25 87 ARG A C 1
ATOM 649 O O . ARG A 1 87 ? 4.706 3.985 -8.960 1.00 88.25 87 ARG A O 1
ATOM 656 N N . LEU A 1 88 ? 6.826 4.690 -9.223 1.00 87.00 88 LEU A N 1
ATOM 657 C CA . LEU A 1 88 ? 6.523 6.122 -9.129 1.00 87.00 88 LEU A CA 1
ATOM 658 C C . LEU A 1 88 ? 5.572 6.577 -10.244 1.00 87.00 88 LEU A C 1
ATOM 660 O O . LEU A 1 88 ? 4.545 7.189 -9.952 1.00 87.00 88 LEU A O 1
ATOM 664 N N . ALA A 1 89 ? 5.845 6.183 -11.491 1.00 88.38 89 ALA A N 1
ATOM 665 C CA . ALA A 1 89 ? 4.992 6.489 -12.639 1.00 88.38 89 ALA A CA 1
ATOM 666 C C . ALA A 1 89 ? 3.557 5.946 -12.499 1.00 88.38 89 ALA A C 1
ATOM 668 O O . ALA A 1 89 ? 2.628 6.521 -13.048 1.00 88.38 89 ALA A O 1
ATOM 669 N N . ARG A 1 90 ? 3.350 4.835 -11.779 1.00 86.62 90 ARG A N 1
ATOM 670 C CA . ARG A 1 90 ? 2.007 4.268 -11.542 1.00 86.62 90 ARG A CA 1
ATOM 671 C C . ARG A 1 90 ? 1.265 4.916 -10.371 1.00 86.62 90 ARG A C 1
ATOM 673 O O . ARG A 1 90 ? 0.054 4.748 -10.259 1.00 86.62 90 ARG A O 1
ATOM 680 N N . ARG A 1 91 ? 1.977 5.591 -9.466 1.00 79.12 91 ARG A N 1
ATOM 681 C CA . ARG A 1 91 ? 1.417 6.154 -8.225 1.00 79.12 91 ARG A CA 1
ATOM 682 C C . ARG A 1 91 ? 0.938 7.592 -8.399 1.00 79.12 91 ARG A C 1
ATOM 684 O O . ARG A 1 91 ? 0.029 8.020 -7.689 1.00 79.12 91 ARG A O 1
ATOM 691 N N . VAL A 1 92 ? 1.584 8.342 -9.283 1.00 77.75 92 VAL A N 1
ATOM 692 C CA . VAL A 1 92 ? 1.323 9.767 -9.467 1.00 77.75 92 VAL A CA 1
ATOM 693 C C . VAL A 1 92 ? 0.125 9.981 -10.405 1.00 77.75 92 VAL A C 1
ATOM 695 O O . VAL A 1 92 ? 0.077 9.369 -11.466 1.00 77.75 92 VAL A O 1
ATOM 698 N N . PRO A 1 93 ? -0.850 10.839 -10.042 1.00 69.12 93 PRO A N 1
ATOM 699 C CA . PRO A 1 93 ? -2.003 11.137 -10.896 1.00 69.12 93 PRO A CA 1
ATOM 700 C C . PRO A 1 93 ? -1.707 12.170 -11.997 1.00 69.12 93 PRO A C 1
ATOM 702 O O . PRO A 1 93 ? -2.551 12.397 -12.857 1.00 69.12 93 PRO A O 1
ATOM 705 N N . ASP A 1 94 ? -0.556 12.842 -11.939 1.00 84.81 94 ASP A N 1
ATOM 706 C CA . ASP A 1 94 ? -0.120 13.825 -12.929 1.00 84.81 94 ASP A CA 1
ATOM 707 C C . ASP A 1 94 ? 0.563 13.146 -14.127 1.00 84.81 94 ASP A C 1
ATOM 709 O O . ASP A 1 94 ? 1.568 12.441 -13.986 1.00 84.81 94 ASP A O 1
ATOM 713 N N . ASP A 1 95 ? 0.018 13.377 -15.323 1.00 85.69 95 ASP A N 1
ATOM 714 C CA . ASP A 1 95 ? 0.509 12.766 -16.563 1.00 85.69 95 ASP A CA 1
ATOM 715 C C . ASP A 1 95 ? 1.932 13.228 -16.927 1.00 85.69 95 ASP A C 1
ATOM 717 O O . ASP A 1 95 ? 2.716 12.448 -17.469 1.00 85.69 95 ASP A O 1
ATOM 721 N N . ALA A 1 96 ? 2.293 14.482 -16.633 1.00 88.81 96 ALA A N 1
ATOM 722 C CA . ALA A 1 96 ? 3.605 15.024 -16.987 1.00 88.81 96 ALA A CA 1
ATOM 723 C C . ALA A 1 96 ? 4.712 14.453 -16.089 1.00 88.81 96 ALA A C 1
ATOM 725 O O . ALA A 1 96 ? 5.799 14.122 -16.563 1.00 88.81 96 ALA A O 1
ATOM 726 N N . GLU A 1 97 ? 4.431 14.301 -14.799 1.00 83.88 97 GLU A N 1
ATOM 727 C CA . GLU A 1 97 ? 5.315 13.649 -13.838 1.00 83.88 97 GLU A CA 1
ATOM 728 C C . GLU A 1 97 ? 5.431 12.142 -14.119 1.00 83.88 97 GLU A C 1
ATOM 730 O O . GLU A 1 97 ? 6.537 11.595 -14.105 1.00 83.88 97 GLU A O 1
ATOM 735 N N . THR A 1 98 ? 4.322 11.489 -14.487 1.00 87.44 98 THR A N 1
ATOM 736 C CA . THR A 1 98 ? 4.314 10.098 -14.968 1.00 87.44 98 THR A CA 1
ATOM 737 C C . THR A 1 98 ? 5.261 9.906 -16.150 1.00 87.44 98 THR A C 1
ATOM 739 O O . THR A 1 98 ? 6.078 8.979 -16.150 1.00 87.44 98 THR A O 1
ATOM 742 N N . GLU A 1 99 ? 5.187 10.788 -17.149 1.00 92.56 99 GLU A N 1
ATOM 743 C CA . GLU A 1 99 ? 6.050 10.710 -18.326 1.00 92.56 99 GLU A CA 1
ATOM 744 C C . GLU A 1 99 ? 7.515 10.996 -17.980 1.00 92.56 99 GLU A C 1
ATOM 746 O O . GLU A 1 99 ? 8.397 10.259 -18.410 1.00 92.56 99 GLU A O 1
ATOM 751 N N . ALA A 1 100 ? 7.790 11.965 -17.102 1.00 94.25 100 ALA A N 1
ATOM 752 C CA . ALA A 1 100 ? 9.152 12.250 -16.649 1.00 94.25 100 ALA A CA 1
ATOM 753 C C . ALA A 1 100 ? 9.827 11.032 -15.985 1.00 94.25 100 ALA A C 1
ATOM 755 O O . ALA A 1 100 ? 11.026 10.797 -16.175 1.00 94.25 100 ALA A O 1
ATOM 756 N N . TYR A 1 101 ? 9.076 10.226 -15.225 1.00 92.88 101 TYR A N 1
ATOM 757 C CA . TYR A 1 101 ? 9.594 8.974 -14.669 1.00 92.88 101 TYR A CA 1
ATOM 758 C C . TYR A 1 101 ? 9.862 7.917 -15.746 1.00 92.88 101 TYR A C 1
ATOM 760 O O . TYR A 1 101 ? 10.891 7.236 -15.687 1.00 92.88 101 TYR A O 1
ATOM 768 N N . ARG A 1 102 ? 8.985 7.798 -16.752 1.00 95.50 102 ARG A N 1
ATOM 769 C CA . ARG A 1 102 ? 9.174 6.877 -17.887 1.00 95.50 102 ARG A CA 1
ATOM 770 C C . ARG A 1 102 ? 10.376 7.261 -18.743 1.00 95.50 102 ARG A C 1
ATOM 772 O O . ARG A 1 102 ? 11.174 6.384 -19.069 1.00 95.50 102 ARG A O 1
ATOM 779 N N . GLU A 1 103 ? 10.552 8.545 -19.042 1.00 96.56 103 GLU A N 1
ATOM 780 C CA . GLU A 1 103 ? 11.705 9.071 -19.782 1.00 96.56 103 GLU A CA 1
ATOM 781 C C . GLU A 1 103 ? 13.016 8.822 -19.032 1.00 96.56 103 GLU A C 1
ATOM 783 O O . GLU A 1 103 ? 14.011 8.398 -19.629 1.00 96.56 103 GLU A O 1
ATOM 788 N N . ARG A 1 104 ? 13.024 9.030 -17.708 1.00 97.00 104 ARG A N 1
ATOM 789 C CA . ARG A 1 104 ? 14.201 8.739 -16.881 1.00 97.00 104 ARG A CA 1
ATOM 790 C C . ARG A 1 104 ? 14.546 7.251 -16.904 1.00 97.00 104 ARG A C 1
ATOM 792 O O . ARG A 1 104 ? 15.714 6.916 -17.079 1.00 97.00 104 ARG A O 1
ATOM 799 N N . ARG A 1 105 ? 13.545 6.372 -16.784 1.00 97.75 105 ARG A N 1
ATOM 800 C CA . ARG A 1 105 ? 13.735 4.916 -16.879 1.00 97.75 105 ARG A CA 1
ATOM 801 C C . ARG A 1 105 ? 14.273 4.518 -18.252 1.00 97.75 105 ARG A C 1
ATOM 803 O O . ARG A 1 105 ? 15.205 3.730 -18.331 1.00 97.75 105 ARG A O 1
ATOM 810 N N . ALA A 1 106 ? 13.702 5.065 -19.324 1.00 96.69 106 ALA A N 1
ATOM 811 C CA . ALA A 1 106 ? 14.148 4.782 -20.686 1.00 96.69 106 ALA A CA 1
ATOM 812 C C . ALA A 1 106 ? 15.593 5.245 -20.917 1.00 96.69 106 ALA A C 1
ATOM 814 O O . ALA A 1 106 ? 16.376 4.513 -21.510 1.00 96.69 106 ALA A O 1
ATOM 815 N N . THR A 1 107 ? 15.959 6.422 -20.401 1.00 97.25 107 THR A N 1
ATOM 816 C CA . THR A 1 107 ? 17.334 6.938 -20.473 1.00 97.25 107 THR A CA 1
ATOM 817 C C . THR A 1 107 ? 18.309 6.007 -19.759 1.00 97.25 107 THR A C 1
ATOM 819 O O . THR A 1 107 ? 19.304 5.626 -20.360 1.00 97.25 107 THR A O 1
ATOM 822 N N . LEU A 1 108 ? 17.989 5.597 -18.527 1.00 97.38 108 LEU A N 1
ATOM 823 C CA . LEU A 1 108 ? 18.805 4.674 -17.737 1.00 97.38 108 LEU A CA 1
ATOM 824 C C . LEU A 1 108 ? 19.025 3.335 -18.456 1.00 97.38 108 LEU A C 1
ATOM 826 O O . LEU A 1 108 ? 20.150 2.860 -18.561 1.00 97.38 108 LEU A O 1
ATOM 830 N N . LEU A 1 109 ? 17.954 2.711 -18.955 1.00 97.12 109 LEU A N 1
ATOM 831 C CA . LEU A 1 109 ? 18.046 1.399 -19.604 1.00 97.12 109 LEU A CA 1
ATOM 832 C C . LEU A 1 109 ? 18.781 1.469 -20.949 1.00 97.12 109 LEU A C 1
ATOM 834 O O . LEU A 1 109 ? 19.524 0.550 -21.291 1.00 97.12 109 LEU A O 1
ATOM 838 N N . ALA A 1 110 ? 18.642 2.579 -21.679 1.00 95.75 110 ALA A N 1
ATOM 839 C CA . ALA A 1 110 ? 19.350 2.792 -22.936 1.00 95.75 110 ALA A CA 1
ATOM 840 C C . ALA A 1 110 ? 20.878 2.860 -22.758 1.00 95.75 110 ALA A C 1
ATOM 842 O O . ALA A 1 110 ? 21.600 2.516 -23.690 1.00 95.75 110 ALA A O 1
ATOM 843 N N . GLU A 1 111 ? 21.388 3.243 -21.579 1.00 95.88 111 GLU A N 1
ATOM 844 C CA . GLU A 1 111 ? 22.831 3.188 -21.270 1.00 95.88 111 GLU A CA 1
ATOM 845 C C . GLU A 1 111 ? 23.389 1.755 -21.289 1.00 95.88 111 GLU A C 1
ATOM 847 O O . GLU A 1 111 ? 24.601 1.567 -21.415 1.00 95.88 111 GLU A O 1
ATOM 852 N N . HIS A 1 112 ? 22.506 0.759 -21.196 1.00 95.31 112 HIS A N 1
ATOM 853 C CA . HIS A 1 112 ? 22.826 -0.664 -21.190 1.00 95.31 112 HIS A CA 1
ATOM 854 C C . HIS A 1 112 ? 22.331 -1.406 -22.440 1.00 95.31 112 HIS A C 1
ATOM 856 O O . HIS A 1 112 ? 22.436 -2.627 -22.478 1.00 95.31 112 HIS A O 1
ATOM 862 N N . ASP A 1 113 ? 21.795 -0.703 -23.445 1.00 95.88 113 ASP A N 1
ATOM 863 C CA . ASP A 1 113 ? 21.108 -1.299 -24.603 1.00 95.88 113 ASP A CA 1
ATOM 864 C C . ASP A 1 113 ? 19.851 -2.115 -24.213 1.00 95.88 113 ASP A C 1
ATOM 866 O O . ASP A 1 113 ? 19.509 -3.112 -24.853 1.00 95.88 113 ASP A O 1
ATOM 870 N N . TYR A 1 114 ? 19.119 -1.663 -23.185 1.00 96.38 114 TYR A N 1
ATOM 871 C CA . TYR A 1 114 ? 17.828 -2.223 -22.763 1.00 96.38 114 TYR A CA 1
ATOM 872 C C . TYR A 1 114 ? 16.663 -1.249 -22.996 1.00 96.38 114 TYR A C 1
ATOM 874 O O . TYR A 1 114 ? 16.807 -0.026 -22.973 1.00 96.38 114 TYR A O 1
ATOM 882 N N . ALA A 1 115 ? 15.473 -1.814 -23.172 1.00 94.94 115 ALA A N 1
ATOM 883 C CA . ALA A 1 115 ? 14.184 -1.137 -23.124 1.00 94.94 115 ALA A CA 1
ATOM 884 C C . ALA A 1 115 ? 13.266 -1.845 -22.118 1.00 94.94 115 ALA A C 1
ATOM 886 O O . ALA A 1 115 ? 13.569 -2.939 -21.645 1.00 94.94 115 ALA A O 1
ATOM 887 N N . ALA A 1 116 ? 12.149 -1.209 -21.762 1.00 95.00 116 ALA A N 1
ATOM 888 C CA . ALA A 1 116 ? 11.201 -1.781 -20.816 1.00 95.00 116 ALA A CA 1
ATOM 889 C C . ALA A 1 116 ? 9.753 -1.651 -21.272 1.00 95.00 116 ALA A C 1
ATOM 891 O O . ALA A 1 116 ? 9.329 -0.589 -21.738 1.00 95.00 116 ALA A O 1
ATOM 892 N N . HIS A 1 117 ? 8.975 -2.695 -21.001 1.00 91.44 117 HIS A N 1
ATOM 893 C CA . HIS A 1 117 ? 7.519 -2.666 -21.045 1.00 91.44 117 HIS A CA 1
ATOM 894 C C . HIS A 1 117 ? 6.938 -3.240 -19.749 1.00 91.44 117 HIS A C 1
ATOM 896 O O . HIS A 1 117 ? 7.621 -3.921 -18.987 1.00 91.44 117 HIS A O 1
ATOM 902 N N . VAL A 1 118 ? 5.676 -2.921 -19.471 1.00 91.38 118 VAL A N 1
ATOM 903 C CA . VAL A 1 118 ? 4.952 -3.479 -18.326 1.00 91.38 118 VAL A CA 1
ATOM 904 C C . VAL A 1 118 ? 3.933 -4.469 -18.863 1.00 91.38 118 VAL A C 1
ATOM 906 O O . VAL A 1 118 ? 3.065 -4.094 -19.652 1.00 91.38 118 VAL A O 1
ATOM 909 N N . ARG A 1 119 ? 4.063 -5.726 -18.450 1.00 88.81 119 ARG A N 1
ATOM 910 C CA . ARG A 1 119 ? 3.100 -6.790 -18.716 1.00 88.81 119 ARG A CA 1
ATOM 911 C C . ARG A 1 119 ? 2.043 -6.743 -17.616 1.00 88.81 119 ARG A C 1
ATOM 913 O O . ARG A 1 119 ? 2.355 -6.937 -16.444 1.00 88.81 119 ARG A O 1
ATOM 920 N N . GLU A 1 120 ? 0.806 -6.421 -17.984 1.00 83.38 120 GLU A N 1
ATOM 921 C CA . GLU A 1 120 ? -0.328 -6.518 -17.063 1.00 83.38 120 GLU A CA 1
ATOM 922 C C . GLU A 1 120 ? -0.742 -7.996 -16.997 1.00 83.38 120 GLU A C 1
ATOM 924 O O . GLU A 1 120 ? -1.204 -8.554 -17.996 1.00 83.38 120 GLU A O 1
ATOM 929 N N . ASP A 1 121 ? -0.561 -8.640 -15.844 1.00 65.06 121 ASP A N 1
ATOM 930 C CA . ASP A 1 121 ? -0.980 -10.026 -15.623 1.00 65.06 121 ASP A CA 1
ATOM 931 C C . ASP A 1 121 ? -2.519 -10.073 -15.556 1.00 65.06 121 ASP A C 1
ATOM 933 O O . ASP A 1 121 ? -3.139 -9.954 -14.506 1.00 65.06 121 ASP A O 1
ATOM 937 N N . THR A 1 122 ? -3.152 -10.147 -16.729 1.00 53.69 122 THR A N 1
ATOM 938 C CA . THR A 1 122 ? -4.617 -10.204 -16.906 1.00 53.69 122 THR A CA 1
ATOM 939 C C . THR A 1 122 ? -5.119 -11.609 -17.245 1.00 53.69 122 THR A C 1
ATOM 941 O O . THR A 1 122 ? -6.324 -11.806 -17.385 1.00 53.69 122 THR A O 1
ATOM 944 N N . ASP A 1 123 ? -4.212 -12.587 -17.343 1.00 46.75 123 ASP A N 1
ATOM 945 C CA . ASP A 1 123 ? -4.480 -13.929 -17.879 1.00 46.75 123 ASP A CA 1
ATOM 946 C C . ASP A 1 123 ? -4.256 -15.062 -16.855 1.00 46.75 123 ASP A C 1
ATOM 948 O O . ASP A 1 123 ? -3.980 -16.211 -17.205 1.00 46.75 123 ASP A O 1
ATOM 952 N N . THR A 1 124 ? -4.420 -14.784 -15.558 1.00 46.56 124 THR A N 1
ATOM 953 C CA . THR A 1 124 ? -4.671 -15.839 -14.566 1.00 46.56 124 THR A CA 1
ATOM 954 C C . THR A 1 124 ? -6.130 -16.273 -14.683 1.00 46.56 124 THR A C 1
ATOM 956 O O . THR A 1 124 ? -7.034 -15.766 -14.021 1.00 46.56 124 THR A O 1
ATOM 959 N N . GLY A 1 125 ? -6.369 -17.216 -15.599 1.00 37.59 125 GLY A N 1
ATOM 960 C CA . GLY A 1 125 ? -7.667 -17.843 -15.814 1.00 37.59 125 GLY A CA 1
ATOM 961 C C . GLY A 1 125 ? -8.357 -18.213 -14.499 1.00 37.59 125 GLY A C 1
ATOM 962 O O . GLY A 1 125 ? -7.753 -18.783 -13.591 1.00 37.59 125 GLY A O 1
ATOM 963 N N . ALA A 1 126 ? -9.645 -17.880 -14.417 1.00 37.06 126 ALA A N 1
ATOM 964 C CA . ALA A 1 126 ? -10.536 -18.207 -13.314 1.00 37.06 126 ALA A CA 1
ATOM 965 C C . ALA A 1 126 ? -10.417 -19.692 -12.914 1.00 37.06 126 ALA A C 1
ATOM 967 O O . ALA A 1 126 ? -11.010 -20.561 -13.552 1.00 37.06 126 ALA A O 1
ATOM 968 N N . GLY A 1 127 ? -9.645 -19.996 -11.867 1.00 40.50 127 GLY A N 1
ATOM 969 C CA . GLY A 1 127 ? -9.502 -21.373 -11.385 1.00 40.50 127 GLY A CA 1
ATOM 970 C C . GLY A 1 127 ? -8.167 -21.745 -10.742 1.00 40.50 127 GLY A C 1
ATOM 971 O O . GLY A 1 127 ? -7.746 -22.889 -10.881 1.00 40.50 127 GLY A O 1
ATOM 972 N N . GLY A 1 128 ? -7.499 -20.838 -10.031 1.00 35.31 128 GLY A N 1
ATOM 973 C CA . GLY A 1 128 ? -6.317 -21.158 -9.228 1.00 35.31 128 GLY A CA 1
ATOM 974 C C . GLY A 1 128 ? -6.379 -20.407 -7.908 1.00 35.31 128 GLY A C 1
ATOM 975 O O . GLY A 1 128 ? -6.736 -19.237 -7.897 1.00 35.31 128 GLY A O 1
ATOM 976 N N . ALA A 1 129 ? -6.122 -21.093 -6.796 1.00 38.44 129 ALA A N 1
ATOM 977 C CA . ALA A 1 129 ? -6.144 -20.507 -5.460 1.00 38.44 129 ALA A CA 1
ATOM 978 C C . ALA A 1 129 ? -5.300 -19.222 -5.404 1.00 38.44 129 ALA A C 1
ATOM 980 O O . ALA A 1 129 ? -4.160 -19.233 -5.863 1.00 38.44 129 ALA A O 1
ATOM 981 N N . ALA A 1 130 ? -5.873 -18.156 -4.838 1.00 39.28 130 ALA A N 1
ATOM 982 C CA . ALA A 1 130 ? -5.202 -16.889 -4.571 1.00 39.28 130 ALA A CA 1
ATOM 983 C C . ALA A 1 130 ? -3.858 -17.146 -3.873 1.00 39.28 130 ALA A C 1
ATOM 985 O O . ALA A 1 130 ? -3.824 -17.596 -2.727 1.00 39.28 130 ALA A O 1
ATOM 986 N N . GLY A 1 131 ? -2.770 -16.927 -4.602 1.00 39.91 131 GLY A N 1
ATOM 987 C CA . GLY A 1 131 ? -1.407 -16.987 -4.101 1.00 39.91 131 GLY A CA 1
ATOM 988 C C . GLY A 1 131 ? -0.716 -15.691 -4.484 1.00 39.91 131 GLY A C 1
ATOM 989 O O . GLY A 1 131 ? -0.404 -15.521 -5.653 1.00 39.91 131 GLY A O 1
ATOM 990 N N . ASP A 1 132 ? -0.569 -14.815 -3.487 1.00 47.81 132 ASP A N 1
ATOM 991 C CA . ASP A 1 132 ? 0.263 -13.614 -3.242 1.00 47.81 132 ASP A CA 1
ATOM 992 C C . ASP A 1 132 ? 1.077 -12.883 -4.347 1.00 47.81 132 ASP A C 1
ATOM 994 O O . ASP A 1 132 ? 1.815 -11.953 -4.024 1.00 47.81 132 ASP A O 1
ATOM 998 N N . ALA A 1 133 ? 0.956 -13.212 -5.632 1.00 51.06 133 ALA A N 1
ATOM 999 C CA . ALA A 1 133 ? 1.701 -12.608 -6.741 1.00 51.06 133 ALA A CA 1
ATOM 1000 C C . ALA A 1 133 ? 0.783 -11.964 -7.801 1.00 51.06 133 ALA A C 1
ATOM 1002 O O . ALA A 1 133 ? 1.130 -11.917 -8.976 1.00 51.06 133 ALA A O 1
ATOM 1003 N N . ASP A 1 134 ? -0.387 -11.457 -7.401 1.00 57.22 134 ASP A N 1
ATOM 1004 C CA . ASP A 1 134 ? -1.249 -10.662 -8.283 1.00 57.22 134 ASP A CA 1
ATOM 1005 C C . ASP A 1 134 ? -0.658 -9.250 -8.456 1.00 57.22 134 ASP A C 1
ATOM 1007 O O . ASP A 1 134 ? -0.729 -8.401 -7.561 1.00 57.22 134 ASP A O 1
ATOM 1011 N N . GLY A 1 135 ? -0.045 -8.974 -9.607 1.00 69.31 135 GLY A N 1
ATOM 1012 C CA . GLY A 1 135 ? 0.438 -7.635 -9.935 1.00 69.31 135 GLY A CA 1
ATOM 1013 C C . GLY A 1 135 ? 1.201 -7.572 -11.257 1.00 69.31 135 GLY A C 1
ATOM 1014 O O . GLY A 1 135 ? 1.749 -8.573 -11.692 1.00 69.31 135 GLY A O 1
ATOM 1015 N N . PRO A 1 136 ? 1.266 -6.399 -11.906 1.00 86.00 136 PRO A N 1
ATOM 1016 C CA . PRO A 1 136 ? 1.961 -6.246 -13.179 1.00 86.00 136 PRO A CA 1
ATOM 1017 C C . PRO A 1 136 ? 3.458 -6.546 -13.046 1.00 86.00 136 PRO A C 1
ATOM 1019 O O . PRO A 1 136 ? 4.081 -6.256 -12.021 1.00 86.00 136 PRO A O 1
ATOM 1022 N N . THR A 1 137 ? 4.047 -7.050 -14.123 1.00 90.19 137 THR A N 1
ATOM 1023 C CA . THR A 1 137 ? 5.474 -7.370 -14.205 1.00 90.19 137 THR A CA 1
ATOM 1024 C C . THR A 1 137 ? 6.182 -6.356 -15.104 1.00 90.19 137 T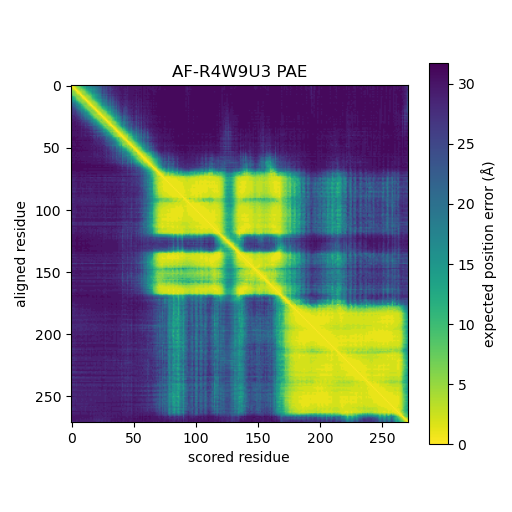HR A C 1
ATOM 1026 O O . THR A 1 137 ? 5.779 -6.130 -16.247 1.00 90.19 137 THR A O 1
ATOM 1029 N N . LEU A 1 138 ? 7.232 -5.711 -14.596 1.00 93.50 138 LEU A N 1
ATOM 1030 C CA . LEU A 1 138 ? 8.161 -4.921 -15.402 1.00 93.50 138 LEU A CA 1
ATOM 1031 C C . LEU A 1 138 ? 9.120 -5.878 -16.112 1.00 93.50 138 LEU A C 1
ATOM 1033 O O . LEU A 1 138 ? 9.802 -6.654 -15.453 1.00 93.50 138 LEU A O 1
ATOM 1037 N N . VAL A 1 139 ? 9.194 -5.792 -17.437 1.00 94.12 139 VAL A N 1
ATOM 1038 C CA . VAL A 1 139 ? 10.118 -6.587 -18.249 1.00 94.12 139 VAL A CA 1
ATOM 1039 C C . VAL A 1 139 ? 11.124 -5.646 -18.898 1.00 94.12 139 VAL A C 1
ATOM 1041 O O . VAL A 1 139 ? 10.760 -4.847 -19.766 1.00 94.12 139 VAL A O 1
ATOM 1044 N N . CYS A 1 140 ? 12.382 -5.743 -18.477 1.00 95.56 140 CYS A N 1
ATOM 1045 C CA . CYS A 1 140 ? 13.517 -5.055 -19.080 1.00 95.56 140 CYS A CA 1
ATOM 1046 C C . CYS A 1 140 ? 14.205 -6.015 -20.054 1.00 95.56 140 CYS A C 1
ATOM 1048 O O . CYS A 1 140 ? 14.776 -7.014 -19.628 1.00 95.56 140 CYS A O 1
ATOM 1050 N N . HIS A 1 141 ? 14.170 -5.718 -21.349 1.00 93.75 141 HIS A N 1
ATOM 1051 C CA . HIS A 1 141 ? 14.710 -6.585 -22.396 1.00 93.75 141 HIS A CA 1
ATOM 1052 C C . HIS A 1 141 ? 15.734 -5.847 -23.269 1.00 93.75 141 HIS A C 1
ATOM 1054 O O . HIS A 1 141 ? 15.657 -4.620 -23.388 1.00 93.75 141 HIS A O 1
ATOM 1060 N N . PRO A 1 142 ? 16.658 -6.566 -23.928 1.00 94.44 142 PRO A N 1
ATOM 1061 C CA . PRO A 1 142 ? 17.557 -5.971 -24.908 1.00 94.44 142 PRO A CA 1
ATOM 1062 C C . PRO A 1 142 ? 16.793 -5.224 -26.011 1.00 94.44 142 PRO A C 1
ATOM 1064 O O . PRO A 1 142 ? 15.755 -5.688 -26.497 1.00 94.44 142 PRO A O 1
ATOM 1067 N N . VAL A 1 143 ? 17.319 -4.078 -26.447 1.00 92.62 143 VAL A N 1
ATOM 1068 C CA . VAL A 1 143 ? 16.717 -3.292 -27.542 1.00 92.62 143 VAL A CA 1
ATOM 1069 C C . VAL A 1 143 ? 16.745 -4.033 -28.876 1.00 92.62 143 VAL A C 1
ATOM 1071 O O . VAL A 1 143 ? 15.916 -3.760 -29.734 1.00 92.62 143 VAL A O 1
ATOM 1074 N N . GLU A 1 144 ? 17.667 -4.984 -29.052 1.00 90.44 144 GLU A N 1
ATOM 1075 C CA . GLU A 1 144 ? 17.782 -5.795 -30.272 1.00 90.44 144 GLU A CA 1
ATOM 1076 C C . GLU A 1 144 ? 16.576 -6.716 -30.511 1.00 90.44 144 GLU A C 1
ATOM 1078 O O . GLU A 1 144 ? 16.387 -7.183 -31.629 1.00 90.44 144 GLU A O 1
ATOM 1083 N N . TRP A 1 145 ? 15.745 -6.950 -29.489 1.00 92.62 145 TRP A N 1
ATOM 1084 C CA . TRP A 1 145 ? 14.494 -7.703 -29.630 1.00 92.62 145 TRP A CA 1
ATOM 1085 C C . TRP A 1 145 ? 13.365 -6.881 -30.249 1.00 92.62 145 TRP A C 1
ATOM 1087 O O . TRP A 1 145 ? 12.340 -7.444 -30.626 1.00 92.62 145 TRP A O 1
ATOM 1097 N N . LEU A 1 146 ? 13.531 -5.559 -30.323 1.00 89.62 146 LEU A N 1
ATOM 1098 C CA . LEU A 1 146 ? 12.576 -4.681 -30.975 1.00 89.62 146 LEU A CA 1
ATOM 1099 C C . LEU A 1 146 ? 12.800 -4.716 -32.485 1.00 89.62 146 LEU A C 1
ATOM 1101 O O . LEU A 1 146 ? 13.902 -4.470 -32.980 1.00 89.62 146 LEU A O 1
ATOM 1105 N N . ASP A 1 147 ? 11.729 -4.967 -33.225 1.00 86.62 147 ASP A N 1
ATOM 1106 C CA . ASP A 1 147 ? 11.717 -4.781 -34.666 1.00 86.62 147 ASP A CA 1
ATOM 1107 C C . ASP A 1 147 ? 11.771 -3.286 -35.052 1.00 86.62 147 ASP A C 1
ATOM 1109 O O . ASP A 1 147 ? 11.811 -2.376 -34.218 1.00 86.62 147 ASP A O 1
ATOM 1113 N N . GLY A 1 148 ? 11.760 -3.008 -36.359 1.00 81.38 148 GLY A N 1
ATOM 1114 C CA . GLY A 1 148 ? 11.772 -1.634 -36.875 1.00 81.38 148 GLY A CA 1
ATOM 1115 C C . GLY A 1 148 ? 10.537 -0.794 -36.513 1.00 81.38 148 GLY A C 1
ATOM 1116 O O . GLY A 1 148 ? 10.556 0.417 -36.740 1.00 81.38 148 GLY A O 1
ATOM 1117 N N . GLU A 1 149 ? 9.485 -1.411 -35.972 1.00 83.75 149 GLU A N 1
ATOM 1118 C CA . GLU A 1 149 ? 8.245 -0.777 -35.512 1.00 83.75 149 GLU A CA 1
ATOM 1119 C C . GLU A 1 149 ? 8.155 -0.719 -33.972 1.00 83.75 149 GLU A C 1
ATOM 1121 O O . GLU A 1 149 ? 7.204 -0.145 -33.438 1.00 83.75 149 GLU A O 1
ATOM 1126 N N . GLY A 1 150 ? 9.154 -1.244 -33.252 1.00 81.19 150 GLY A N 1
ATOM 1127 C CA . GLY A 1 150 ? 9.193 -1.270 -31.791 1.00 81.19 150 GLY A CA 1
ATOM 1128 C C . GLY A 1 150 ? 8.378 -2.402 -31.159 1.00 81.19 150 GLY A C 1
ATOM 1129 O O . GLY A 1 150 ? 8.005 -2.287 -29.991 1.00 81.19 150 GLY A O 1
ATOM 1130 N N . SER A 1 151 ? 8.078 -3.468 -31.904 1.00 85.62 151 SER A N 1
ATOM 1131 C CA . SER A 1 151 ? 7.398 -4.669 -31.399 1.00 85.62 151 SER A CA 1
ATOM 1132 C C . SER A 1 151 ? 8.387 -5.809 -31.151 1.00 85.62 151 SER A C 1
ATOM 1134 O O . SER A 1 151 ? 9.460 -5.847 -31.745 1.00 85.62 151 SER A O 1
ATOM 1136 N N . ILE A 1 152 ? 8.022 -6.741 -30.268 1.00 86.62 152 ILE A N 1
ATOM 1137 C CA . ILE A 1 152 ? 8.802 -7.952 -29.983 1.00 86.62 152 ILE A CA 1
ATOM 1138 C C . ILE A 1 152 ? 8.112 -9.140 -30.654 1.00 86.62 152 ILE A C 1
ATOM 1140 O O . ILE A 1 152 ? 6.918 -9.345 -30.424 1.00 86.62 152 ILE A O 1
ATOM 1144 N N . ASP A 1 153 ? 8.856 -9.936 -31.426 1.00 84.50 153 ASP A N 1
ATOM 1145 C CA . ASP A 1 153 ? 8.417 -11.254 -31.899 1.00 84.50 153 ASP A CA 1
ATOM 1146 C C . ASP A 1 153 ? 9.058 -12.354 -31.033 1.00 84.50 153 ASP A C 1
ATOM 1148 O O . ASP A 1 153 ? 10.246 -12.649 -31.191 1.00 84.50 153 ASP A O 1
ATOM 1152 N N . PRO A 1 154 ? 8.303 -12.983 -30.112 1.00 80.88 154 PRO A N 1
ATOM 1153 C CA . PRO A 1 154 ? 8.830 -14.036 -29.251 1.00 80.88 154 PRO A CA 1
ATOM 1154 C C . PRO A 1 154 ? 9.395 -15.241 -30.010 1.00 80.88 154 PRO A C 1
ATOM 1156 O O . PRO A 1 154 ? 10.211 -15.965 -29.447 1.00 80.88 154 PRO A O 1
ATOM 1159 N N . ALA A 1 155 ? 8.971 -15.481 -31.258 1.00 81.56 155 ALA A N 1
ATOM 1160 C CA . ALA A 1 155 ? 9.452 -16.612 -32.050 1.00 81.56 155 ALA A CA 1
ATOM 1161 C C . ALA A 1 155 ? 10.913 -16.451 -32.504 1.00 81.56 155 ALA A C 1
ATOM 1163 O O . ALA A 1 155 ? 11.573 -17.453 -32.775 1.00 81.56 155 ALA A O 1
ATOM 1164 N N . GLU A 1 156 ? 11.416 -15.215 -32.554 1.00 81.56 156 GLU A N 1
ATOM 1165 C CA . GLU A 1 156 ? 12.790 -14.887 -32.956 1.00 81.56 156 GLU A CA 1
ATOM 1166 C C . GLU A 1 156 ? 13.741 -14.770 -31.745 1.00 81.56 156 GLU A C 1
ATOM 1168 O O . GLU A 1 156 ? 14.940 -14.544 -31.915 1.00 81.56 156 GLU A O 1
ATOM 1173 N N . ILE A 1 157 ? 13.234 -14.929 -30.512 1.00 84.12 157 ILE A N 1
ATOM 1174 C CA . ILE A 1 157 ? 14.032 -14.842 -29.282 1.00 84.12 157 ILE A CA 1
ATOM 1175 C C . ILE A 1 157 ? 14.464 -16.240 -28.837 1.00 84.12 157 ILE A C 1
ATOM 1177 O O . ILE A 1 157 ? 13.691 -17.007 -28.266 1.00 84.12 157 ILE A O 1
ATOM 1181 N N . GLU A 1 158 ? 15.744 -16.546 -29.032 1.00 76.31 158 GLU A N 1
ATOM 1182 C CA . GLU A 1 158 ? 16.343 -17.812 -28.587 1.00 76.31 158 GLU A CA 1
ATOM 1183 C C . GLU A 1 158 ? 16.855 -17.753 -27.133 1.00 76.31 158 GLU A C 1
ATOM 1185 O O . GLU A 1 158 ? 17.017 -18.791 -26.497 1.00 76.31 158 GLU A O 1
ATOM 1190 N N . THR A 1 159 ? 17.077 -16.550 -26.587 1.00 82.25 159 THR A N 1
ATOM 1191 C CA . THR A 1 159 ? 17.702 -16.317 -25.268 1.00 82.25 159 THR A CA 1
ATOM 1192 C C . THR A 1 159 ? 16.809 -15.480 -24.347 1.00 82.25 159 THR A C 1
ATOM 1194 O O . THR A 1 159 ? 17.173 -14.364 -23.972 1.00 82.25 159 THR A O 1
ATOM 1197 N N . VAL A 1 160 ? 15.619 -15.982 -24.013 1.00 82.75 160 VAL A N 1
ATOM 1198 C CA . VAL A 1 160 ? 14.617 -15.255 -23.202 1.00 82.75 160 VAL A CA 1
ATOM 1199 C C . VAL A 1 160 ? 15.129 -14.836 -21.818 1.00 82.75 160 VAL A C 1
ATOM 1201 O O . VAL A 1 160 ? 14.703 -13.806 -21.301 1.00 82.75 160 VAL A O 1
ATOM 1204 N N . ASP A 1 161 ? 16.090 -15.570 -21.258 1.00 81.88 161 ASP A N 1
ATOM 1205 C CA . ASP A 1 161 ? 16.649 -15.321 -19.922 1.00 81.88 161 ASP A CA 1
ATOM 1206 C C . ASP A 1 161 ? 17.509 -14.043 -19.846 1.00 81.88 161 ASP A C 1
ATOM 1208 O O . ASP A 1 161 ? 17.782 -13.536 -18.760 1.00 81.88 161 ASP A O 1
ATOM 1212 N N . ARG A 1 162 ? 17.841 -13.434 -20.999 1.00 86.94 162 ARG A N 1
ATOM 1213 C CA . ARG A 1 162 ? 18.487 -12.109 -21.060 1.00 86.94 162 ARG A CA 1
ATOM 1214 C C . ARG A 1 162 ? 17.558 -10.960 -20.659 1.00 86.94 162 ARG A C 1
ATOM 1216 O O . ARG A 1 162 ? 18.028 -9.831 -20.539 1.00 86.94 162 ARG A O 1
ATOM 1223 N N . ALA A 1 163 ? 16.258 -11.198 -20.486 1.00 90.00 163 ALA A N 1
ATOM 1224 C CA . ALA A 1 163 ? 15.351 -10.200 -19.934 1.00 90.00 163 ALA A CA 1
ATOM 1225 C C . ALA A 1 163 ? 15.335 -10.261 -18.401 1.00 90.00 163 ALA A C 1
ATOM 1227 O O . ALA A 1 163 ? 15.232 -11.329 -17.806 1.00 90.00 163 ALA A O 1
ATOM 1228 N N . ALA A 1 164 ? 15.366 -9.096 -17.756 1.00 92.00 164 ALA A N 1
ATOM 1229 C CA . ALA A 1 164 ? 15.098 -8.987 -16.329 1.00 92.00 164 ALA A CA 1
ATOM 1230 C C . ALA A 1 164 ? 13.595 -8.765 -16.105 1.00 92.00 164 ALA A C 1
ATOM 1232 O O . ALA A 1 164 ? 13.041 -7.754 -16.547 1.00 92.00 164 ALA A O 1
ATOM 1233 N N . GLU A 1 165 ? 12.940 -9.698 -15.412 1.00 91.44 165 GLU A N 1
ATOM 1234 C CA . GLU A 1 165 ? 11.539 -9.582 -14.999 1.00 91.44 165 GLU A CA 1
ATOM 1235 C C . GLU A 1 165 ? 11.447 -9.203 -13.514 1.00 91.44 165 GLU A C 1
ATOM 1237 O 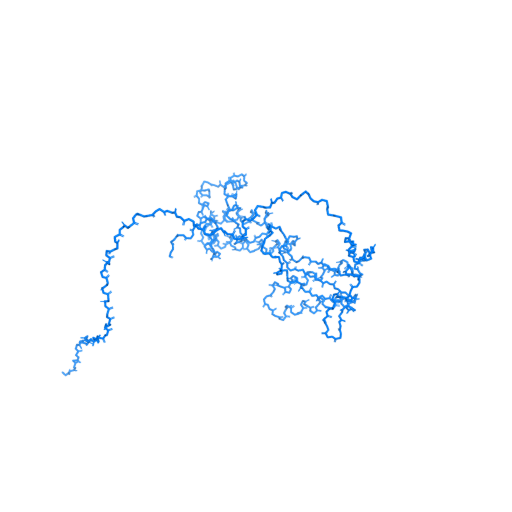O . GLU A 1 165 ? 12.031 -9.857 -12.651 1.00 91.44 165 GLU A O 1
ATOM 1242 N N . VAL A 1 166 ? 10.700 -8.139 -13.213 1.00 89.81 166 VAL A N 1
ATOM 1243 C CA . VAL A 1 166 ? 10.499 -7.632 -11.852 1.00 89.81 166 VAL A CA 1
ATOM 1244 C C . VAL A 1 166 ? 9.011 -7.502 -11.560 1.00 89.81 166 VAL A C 1
ATOM 1246 O O . VAL A 1 166 ? 8.304 -6.706 -12.183 1.00 89.81 166 VAL A O 1
ATOM 1249 N N . HIS A 1 167 ? 8.527 -8.258 -10.578 1.00 87.56 167 HIS A N 1
ATOM 1250 C CA . HIS A 1 167 ? 7.148 -8.150 -10.113 1.00 87.56 167 HIS A CA 1
ATOM 1251 C C . HIS A 1 167 ? 6.933 -6.827 -9.371 1.00 87.56 167 HIS A C 1
ATOM 1253 O O . HIS A 1 167 ? 7.590 -6.531 -8.374 1.00 87.56 167 HIS A O 1
ATOM 1259 N N . LEU A 1 168 ? 5.965 -6.032 -9.825 1.00 83.75 168 LEU A N 1
ATOM 1260 C CA . LEU A 1 168 ? 5.631 -4.748 -9.200 1.00 83.75 168 LEU A CA 1
ATOM 1261 C C . LEU A 1 168 ? 4.601 -4.891 -8.067 1.00 83.75 168 LEU A C 1
ATOM 1263 O O . LEU A 1 168 ? 4.195 -3.881 -7.489 1.00 83.75 168 LEU A O 1
ATOM 1267 N N . GLY A 1 169 ? 4.169 -6.123 -7.769 1.00 68.12 169 GLY A N 1
ATOM 1268 C CA . GLY A 1 169 ? 3.228 -6.456 -6.701 1.00 68.12 169 GLY A CA 1
ATOM 1269 C C . GLY A 1 169 ? 3.724 -6.057 -5.306 1.00 68.12 169 GLY A C 1
ATOM 1270 O O . GLY A 1 169 ? 4.917 -5.887 -5.066 1.00 68.12 169 GLY A O 1
ATOM 1271 N N . ALA A 1 170 ? 2.783 -5.887 -4.376 1.00 54.62 170 ALA A N 1
ATOM 1272 C CA . ALA A 1 170 ? 3.005 -5.259 -3.069 1.00 54.62 170 ALA A CA 1
ATOM 1273 C C . ALA A 1 170 ? 3.893 -6.057 -2.092 1.00 54.62 170 ALA A C 1
ATOM 1275 O O . ALA A 1 170 ? 4.293 -5.525 -1.055 1.00 54.62 170 ALA A O 1
ATOM 1276 N N . ALA A 1 171 ? 4.211 -7.316 -2.394 1.00 45.12 171 ALA A N 1
ATOM 1277 C CA . ALA A 1 171 ? 4.992 -8.180 -1.520 1.00 45.12 171 ALA A CA 1
ATOM 1278 C C . ALA A 1 171 ? 6.485 -7.791 -1.528 1.00 45.12 171 ALA A C 1
ATOM 1280 O O . ALA A 1 171 ? 7.304 -8.447 -2.162 1.00 45.12 171 ALA A O 1
ATOM 1281 N N . GLY A 1 172 ? 6.847 -6.720 -0.810 1.00 49.00 172 GLY A N 1
ATOM 1282 C CA . GLY A 1 172 ? 8.245 -6.429 -0.466 1.00 49.00 172 GLY A CA 1
ATOM 1283 C C . GLY A 1 172 ? 8.718 -4.976 -0.525 1.00 49.00 172 GLY A C 1
ATOM 1284 O O . GLY A 1 172 ? 9.864 -4.754 -0.158 1.00 49.00 172 GLY A O 1
ATOM 1285 N N . ASP A 1 173 ? 7.902 -3.995 -0.934 1.00 54.28 173 ASP A N 1
ATOM 1286 C CA . ASP A 1 173 ? 8.344 -2.593 -1.109 1.00 54.28 173 ASP A CA 1
ATOM 1287 C C . ASP A 1 173 ? 8.217 -1.757 0.184 1.00 54.28 173 ASP A C 1
ATOM 1289 O O . ASP A 1 173 ? 7.100 -1.324 0.474 1.00 54.28 173 ASP A O 1
ATOM 1293 N N . PRO A 1 174 ? 9.305 -1.451 0.934 1.00 52.00 174 PRO A N 1
ATOM 1294 C CA . PRO A 1 174 ? 9.288 -0.637 2.164 1.00 52.00 174 PRO A CA 1
ATOM 1295 C C . PRO A 1 174 ? 8.620 0.732 1.981 1.00 52.00 174 PRO A C 1
ATOM 1297 O O . PRO A 1 174 ? 7.963 1.231 2.891 1.00 52.00 174 PRO A O 1
ATOM 1300 N N . GLU A 1 175 ? 8.737 1.322 0.791 1.00 51.19 175 GLU A N 1
ATOM 1301 C CA . GLU A 1 175 ? 8.145 2.622 0.471 1.00 51.19 175 GLU A CA 1
ATOM 1302 C C . GLU A 1 175 ? 6.622 2.512 0.277 1.00 51.19 175 GLU A C 1
ATOM 1304 O O . GLU A 1 175 ? 5.890 3.480 0.504 1.00 51.19 175 GLU A O 1
ATOM 1309 N N . ALA A 1 176 ? 6.118 1.327 -0.089 1.00 56.06 176 ALA A N 1
ATOM 1310 C CA . ALA A 1 176 ? 4.695 1.012 -0.041 1.00 56.06 176 ALA A CA 1
ATOM 1311 C C . ALA A 1 176 ? 4.202 0.860 1.407 1.00 56.06 176 ALA A C 1
ATOM 1313 O O . ALA A 1 176 ? 3.098 1.318 1.697 1.00 56.06 176 ALA A O 1
ATOM 1314 N N . TRP A 1 177 ? 5.018 0.319 2.324 1.00 62.22 177 TRP A N 1
ATOM 1315 C CA . TRP A 1 177 ? 4.670 0.239 3.752 1.00 62.22 177 TRP A CA 1
ATOM 1316 C C . TRP A 1 177 ? 4.541 1.630 4.383 1.00 62.22 177 TRP A C 1
ATOM 1318 O O . TRP A 1 177 ? 3.537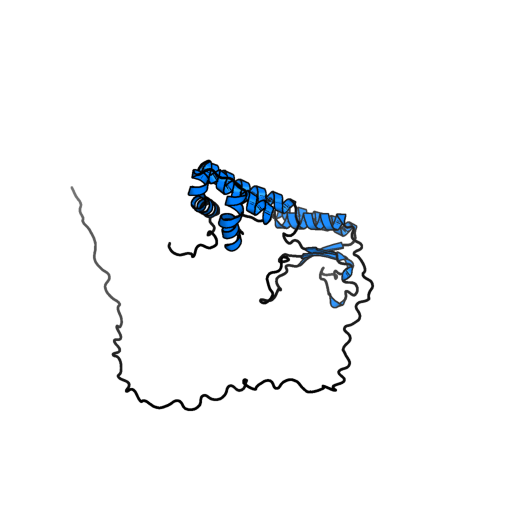 1.889 5.042 1.00 62.22 177 TRP A O 1
ATOM 1328 N N . ASP A 1 178 ? 5.480 2.547 4.128 1.00 64.69 178 ASP A N 1
ATOM 1329 C CA . ASP A 1 178 ? 5.420 3.920 4.662 1.00 64.69 178 ASP A CA 1
ATOM 1330 C C . ASP A 1 178 ? 4.240 4.715 4.077 1.00 64.69 178 ASP A C 1
ATOM 1332 O O . ASP A 1 178 ? 3.527 5.420 4.796 1.00 64.69 178 ASP A O 1
ATOM 1336 N N . ALA A 1 179 ? 3.980 4.577 2.771 1.00 69.38 179 ALA A N 1
ATOM 1337 C CA . ALA A 1 179 ? 2.839 5.228 2.128 1.00 69.38 179 ALA A CA 1
ATOM 1338 C C . ALA A 1 179 ? 1.490 4.671 2.620 1.00 69.38 179 ALA A C 1
ATOM 1340 O O . ALA A 1 179 ? 0.509 5.413 2.717 1.00 69.38 179 ALA A O 1
ATOM 1341 N N . VAL A 1 180 ? 1.420 3.373 2.924 1.00 76.56 180 VAL A N 1
ATOM 1342 C CA . VAL A 1 180 ? 0.241 2.738 3.524 1.00 76.56 180 VAL A CA 1
ATOM 1343 C C . VAL A 1 180 ? 0.064 3.169 4.977 1.00 76.56 180 VAL A C 1
ATOM 1345 O O . VAL A 1 180 ? -1.047 3.538 5.358 1.00 76.56 180 VAL A O 1
ATOM 1348 N N . ALA A 1 181 ? 1.141 3.185 5.765 1.00 81.06 181 ALA A N 1
ATOM 1349 C CA . ALA A 1 181 ? 1.115 3.635 7.150 1.00 81.06 181 ALA A CA 1
ATOM 1350 C C . ALA A 1 181 ? 0.616 5.082 7.243 1.00 81.06 181 ALA A C 1
ATOM 1352 O O . ALA A 1 181 ? -0.337 5.339 7.969 1.00 81.06 181 ALA A O 1
ATOM 1353 N N . GLY A 1 182 ? 1.130 5.988 6.403 1.00 86.00 182 GLY A N 1
ATOM 1354 C CA . GLY A 1 182 ? 0.677 7.382 6.378 1.00 86.00 182 GLY A CA 1
ATOM 1355 C C . GLY A 1 182 ? -0.809 7.557 6.029 1.00 86.00 182 GLY A C 1
ATOM 1356 O O . GLY A 1 182 ? -1.466 8.449 6.563 1.00 86.00 182 GLY A O 1
ATOM 1357 N N . LYS A 1 183 ? -1.376 6.696 5.171 1.00 87.25 183 LYS A N 1
ATOM 1358 C CA . LYS A 1 183 ? -2.826 6.700 4.892 1.00 87.25 183 LYS A CA 1
ATOM 1359 C C . LYS A 1 183 ? -3.633 6.226 6.095 1.00 87.25 183 LYS A C 1
ATOM 1361 O O . LYS A 1 183 ? -4.659 6.822 6.405 1.00 87.25 183 LYS A O 1
ATOM 1366 N N . ASN A 1 184 ? -3.176 5.170 6.759 1.00 94.00 184 ASN A N 1
ATOM 1367 C CA . ASN A 1 184 ? -3.836 4.651 7.951 1.00 94.00 184 ASN A CA 1
ATOM 1368 C C . ASN A 1 184 ? -3.758 5.673 9.103 1.00 94.00 184 ASN A C 1
ATOM 1370 O O . ASN A 1 184 ? -4.764 5.906 9.766 1.00 94.00 184 ASN A O 1
ATOM 1374 N N . ASP A 1 185 ? -2.623 6.356 9.272 1.00 95.19 185 ASP A N 1
ATOM 1375 C CA . ASP A 1 185 ? -2.438 7.414 10.272 1.00 95.19 185 ASP A CA 1
ATOM 1376 C C . ASP A 1 185 ? -3.376 8.606 10.031 1.00 95.19 185 ASP A C 1
ATOM 1378 O O . ASP A 1 185 ? -3.958 9.136 10.975 1.00 95.19 185 ASP A O 1
ATOM 1382 N N . ALA A 1 186 ? -3.596 9.001 8.772 1.00 95.25 186 ALA A N 1
ATOM 1383 C CA . ALA A 1 186 ? -4.541 10.070 8.444 1.00 95.25 186 ALA A CA 1
ATOM 1384 C C . ALA A 1 186 ? -5.979 9.739 8.885 1.00 95.25 186 ALA A C 1
ATOM 1386 O O . ALA A 1 186 ? -6.680 10.610 9.399 1.00 95.25 186 ALA A O 1
ATOM 1387 N N . VAL A 1 187 ? -6.401 8.478 8.740 1.00 97.06 187 VAL A N 1
ATOM 1388 C CA . VAL A 1 187 ? -7.706 8.007 9.236 1.00 97.06 187 VAL A CA 1
ATOM 1389 C C . VAL A 1 187 ? -7.749 8.062 10.763 1.00 97.06 187 VAL A C 1
ATOM 1391 O O . VAL A 1 187 ? -8.735 8.512 11.336 1.00 97.06 187 VAL A O 1
ATOM 1394 N N . VAL A 1 188 ? -6.676 7.643 11.439 1.00 98.19 188 VAL A N 1
ATOM 1395 C CA . VAL A 1 188 ? -6.585 7.696 12.907 1.00 98.19 188 VAL A CA 1
ATOM 1396 C C . VAL A 1 188 ? -6.746 9.124 13.420 1.00 98.19 188 VAL A C 1
ATOM 1398 O O . VAL A 1 188 ? -7.526 9.347 14.347 1.00 98.19 188 VAL A O 1
ATOM 1401 N N . GLU A 1 189 ? -6.050 10.086 12.812 1.00 97.75 189 GLU A N 1
ATOM 1402 C CA . GLU A 1 189 ? -6.178 11.496 13.183 1.00 97.75 189 GLU A CA 1
ATOM 1403 C C . GLU A 1 189 ? -7.603 12.010 12.946 1.00 97.75 189 GLU A C 1
ATOM 1405 O O . GLU A 1 189 ? -8.188 12.594 13.856 1.00 97.75 189 GLU A O 1
ATOM 1410 N N . ALA A 1 190 ? -8.214 11.712 11.794 1.00 97.81 190 ALA A N 1
ATOM 1411 C CA . ALA A 1 190 ? -9.593 12.114 11.504 1.00 97.81 190 ALA A CA 1
ATOM 1412 C C . ALA A 1 190 ? -10.594 11.571 12.542 1.00 97.81 190 ALA A C 1
ATOM 1414 O O . ALA A 1 190 ? -11.463 12.305 13.030 1.00 97.81 190 ALA A O 1
ATOM 1415 N N . ILE A 1 191 ? -10.434 10.307 12.950 1.00 98.44 191 ILE A N 1
ATOM 1416 C CA . ILE A 1 191 ? -11.263 9.687 13.989 1.00 98.44 191 ILE A CA 1
ATOM 1417 C C . ILE A 1 191 ? -11.019 10.326 15.355 1.00 98.44 191 ILE A C 1
ATOM 1419 O O . ILE A 1 191 ? -11.979 10.603 16.080 1.00 98.44 191 ILE A O 1
ATOM 1423 N N . ARG A 1 192 ? -9.759 10.585 15.717 1.00 98.12 192 ARG A N 1
ATOM 1424 C CA . ARG A 1 192 ? -9.417 11.233 16.989 1.00 98.12 192 ARG A CA 1
ATOM 1425 C C . ARG A 1 192 ? -10.009 12.640 17.061 1.00 98.12 192 ARG A C 1
ATOM 1427 O O . ARG A 1 192 ? -10.606 12.995 18.076 1.00 98.12 192 ARG A O 1
ATOM 1434 N N . GLU A 1 193 ? -9.903 13.413 15.985 1.00 97.88 193 GLU A N 1
ATOM 1435 C CA . GLU A 1 193 ? -10.440 14.773 15.899 1.00 97.88 193 GLU A CA 1
ATOM 1436 C C . GLU A 1 193 ? -11.975 14.803 15.948 1.00 97.88 193 GLU A C 1
ATOM 1438 O O . GLU A 1 193 ? -12.555 15.634 16.653 1.00 97.88 193 GLU A O 1
ATOM 1443 N N . SER A 1 194 ? -12.640 13.886 15.240 1.00 97.88 194 SER A N 1
ATOM 1444 C CA . SER A 1 194 ? -14.103 13.892 15.090 1.00 97.88 194 SER A CA 1
ATOM 1445 C C . SER A 1 194 ? -14.843 13.191 16.230 1.00 97.88 194 SER A C 1
ATOM 1447 O O . SER A 1 194 ? -15.965 13.575 16.577 1.00 97.88 194 SER A O 1
ATOM 1449 N N . HIS A 1 195 ? -14.234 12.164 16.825 1.00 97.19 195 HIS A N 1
ATOM 1450 C CA . HIS A 1 195 ? -14.893 11.268 17.779 1.00 97.19 195 HIS A CA 1
ATOM 1451 C C . HIS A 1 195 ? -14.191 11.198 19.141 1.00 97.19 195 HIS A C 1
ATOM 1453 O O . HIS A 1 195 ? -14.779 10.704 20.103 1.00 97.19 195 HIS A O 1
ATOM 1459 N N . GLY A 1 196 ? -12.995 11.770 19.274 1.00 97.38 196 GLY A N 1
ATOM 1460 C CA . GLY A 1 196 ? -12.276 11.892 20.539 1.00 97.38 196 GLY A CA 1
ATOM 1461 C C . GLY A 1 196 ? -11.261 10.778 20.799 1.00 97.38 196 GLY A C 1
ATOM 1462 O O . GLY A 1 196 ? -11.119 9.821 20.039 1.00 97.38 196 GLY A O 1
ATOM 1463 N N . GLU A 1 197 ? -10.547 10.924 21.915 1.00 97.19 197 GLU A N 1
ATOM 1464 C CA . GLU A 1 197 ? -9.341 10.148 22.242 1.00 97.19 197 GLU A CA 1
ATOM 1465 C C . GLU A 1 197 ? -9.570 8.636 22.342 1.00 97.19 197 GLU A C 1
ATOM 1467 O O . GLU A 1 197 ? -8.740 7.870 21.864 1.00 97.19 197 GLU A O 1
ATOM 1472 N N . ASP A 1 198 ? -10.687 8.179 22.915 1.00 98.00 198 ASP A N 1
ATOM 1473 C CA . ASP A 1 198 ? -10.940 6.738 23.069 1.00 98.00 198 ASP A CA 1
ATOM 1474 C C . ASP A 1 198 ? -11.149 6.048 21.713 1.00 98.00 198 ASP A C 1
ATOM 1476 O O . ASP A 1 198 ? -10.607 4.969 21.463 1.00 98.00 198 ASP A O 1
ATOM 1480 N N . HIS A 1 199 ? -11.884 6.701 20.807 1.00 98.12 199 HIS A N 1
ATOM 1481 C CA . HIS A 1 199 ? -12.076 6.218 19.441 1.00 98.12 199 HIS A CA 1
ATOM 1482 C C . HIS A 1 199 ? -10.781 6.316 18.628 1.00 98.12 199 HIS A C 1
ATOM 1484 O O . HIS A 1 199 ? -10.440 5.368 17.919 1.00 98.12 199 HIS A O 1
ATOM 1490 N N . GLY A 1 200 ? -10.026 7.406 18.791 1.00 98.19 200 GLY A N 1
ATOM 1491 C CA . GLY A 1 200 ? -8.707 7.575 18.181 1.00 98.19 200 GLY A CA 1
ATOM 1492 C C . GLY A 1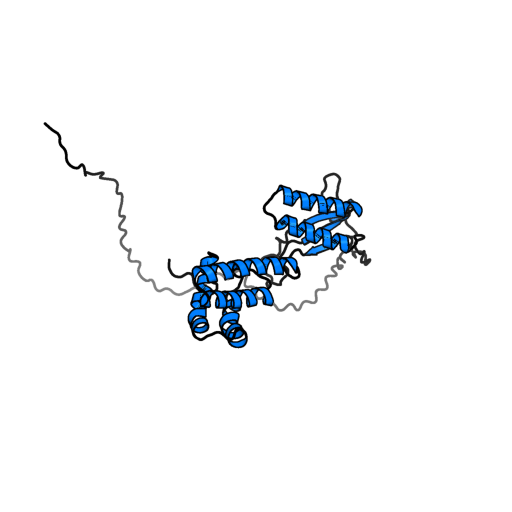 200 ? -7.719 6.488 18.610 1.00 98.19 200 GLY A C 1
ATOM 1493 O O . GLY A 1 200 ? -7.075 5.884 17.761 1.00 98.19 200 GLY A O 1
ATOM 1494 N N . ALA A 1 201 ? -7.651 6.160 19.902 1.00 98.12 201 ALA A N 1
ATOM 1495 C CA . ALA A 1 201 ? -6.772 5.110 20.422 1.00 98.12 201 ALA A CA 1
ATOM 1496 C C . ALA A 1 201 ? -7.134 3.716 19.878 1.00 98.12 201 ALA A C 1
ATOM 1498 O O . ALA A 1 201 ? -6.256 2.909 19.565 1.00 98.12 201 ALA A O 1
ATOM 1499 N N . ASN A 1 202 ? -8.428 3.430 19.721 1.00 98.50 202 ASN A N 1
ATOM 1500 C CA . ASN A 1 202 ? -8.886 2.187 19.102 1.00 98.50 202 ASN A CA 1
ATOM 1501 C C . ASN A 1 202 ? -8.556 2.123 17.606 1.00 98.50 202 ASN A C 1
ATOM 1503 O O . ASN A 1 202 ? -8.104 1.080 17.127 1.00 98.50 202 ASN A O 1
ATOM 1507 N N . ALA A 1 203 ? -8.755 3.226 16.880 1.00 98.38 203 ALA A N 1
ATOM 1508 C CA . ALA A 1 203 ? -8.373 3.338 15.477 1.00 98.38 203 ALA A CA 1
ATOM 1509 C C . ALA A 1 203 ? -6.857 3.172 15.301 1.00 98.38 203 ALA A C 1
ATOM 1511 O O . ALA A 1 203 ? -6.425 2.431 14.423 1.00 98.38 203 ALA A O 1
ATOM 1512 N N . GLU A 1 204 ? -6.052 3.780 16.173 1.00 98.00 204 GLU A N 1
ATOM 1513 C CA . GLU A 1 204 ? -4.588 3.679 16.173 1.00 98.00 204 GLU A CA 1
ATOM 1514 C C . GLU A 1 204 ? -4.115 2.241 16.389 1.00 98.00 204 GLU A C 1
ATOM 1516 O O . GLU A 1 204 ? -3.249 1.741 15.666 1.00 98.00 204 GLU A O 1
ATOM 1521 N N . ALA A 1 205 ? -4.720 1.536 17.347 1.00 97.88 205 ALA A N 1
ATOM 1522 C CA . ALA A 1 205 ? -4.424 0.132 17.591 1.00 97.88 205 ALA A CA 1
ATOM 1523 C C . ALA A 1 205 ? -4.723 -0.742 16.362 1.00 97.88 205 ALA A C 1
ATOM 1525 O O . ALA A 1 205 ? -3.959 -1.662 16.050 1.00 97.88 205 ALA A O 1
ATOM 1526 N N . PHE A 1 206 ? -5.817 -0.445 15.657 1.00 97.81 206 PHE A N 1
ATOM 1527 C CA . PHE A 1 206 ? -6.185 -1.143 14.432 1.00 97.81 206 PHE A CA 1
ATOM 1528 C C . PHE A 1 206 ? -5.247 -0.801 13.271 1.00 97.81 206 PHE A C 1
ATOM 1530 O O . PHE A 1 206 ? -4.703 -1.712 12.651 1.00 97.81 206 PHE A O 1
ATOM 1537 N N . ALA A 1 207 ? -4.966 0.481 13.034 1.00 95.88 207 ALA A N 1
ATOM 1538 C CA . ALA A 1 207 ? -3.997 0.940 12.041 1.00 95.88 207 ALA A CA 1
ATOM 1539 C C . ALA A 1 207 ? -2.622 0.298 12.260 1.00 95.88 207 ALA A C 1
ATOM 1541 O O . ALA A 1 207 ? -2.044 -0.256 11.330 1.00 95.88 207 ALA A O 1
ATOM 1542 N N . THR A 1 208 ? -2.141 0.267 13.504 1.00 93.50 208 THR A N 1
ATOM 1543 C CA . THR A 1 208 ? -0.876 -0.382 13.875 1.00 93.50 208 THR A CA 1
ATOM 1544 C C . THR A 1 208 ? -0.886 -1.871 13.532 1.00 93.50 208 THR A C 1
ATOM 1546 O O . THR A 1 208 ? 0.092 -2.390 12.995 1.00 93.50 208 THR A O 1
ATOM 1549 N N . TYR A 1 209 ? -1.980 -2.578 13.832 1.00 94.25 209 TYR A N 1
ATOM 1550 C CA . TYR A 1 209 ? -2.120 -3.987 13.472 1.00 94.25 209 TYR A CA 1
ATOM 1551 C C . TYR A 1 209 ? -2.030 -4.186 11.956 1.00 94.25 209 TYR A C 1
ATOM 1553 O O . TYR A 1 209 ? -1.204 -4.979 11.503 1.00 94.25 209 TYR A O 1
ATOM 1561 N N . VAL A 1 210 ? -2.835 -3.450 11.187 1.00 90.69 210 VAL A N 1
ATOM 1562 C CA . VAL A 1 210 ? -2.943 -3.615 9.732 1.00 90.69 210 VAL A CA 1
ATOM 1563 C C . VAL A 1 210 ? -1.646 -3.209 9.033 1.00 90.69 210 VAL A C 1
ATOM 1565 O O . VAL A 1 210 ? -1.136 -3.969 8.210 1.00 90.69 210 VAL A O 1
ATOM 1568 N N . SER A 1 211 ? -1.069 -2.064 9.398 1.00 86.44 211 SER A N 1
ATOM 1569 C CA . SER A 1 211 ? 0.191 -1.586 8.828 1.00 86.44 211 SER A CA 1
ATOM 1570 C C . SER A 1 211 ? 1.331 -2.569 9.101 1.00 86.44 211 SER A C 1
ATOM 1572 O O . SER A 1 211 ? 2.059 -2.913 8.178 1.00 86.44 211 SER A O 1
ATOM 1574 N N . ASN A 1 212 ? 1.456 -3.089 10.330 1.00 82.62 212 ASN A N 1
ATOM 1575 C CA . ASN A 1 212 ? 2.587 -3.950 10.694 1.00 82.62 212 ASN A CA 1
ATOM 1576 C C . ASN A 1 212 ? 2.432 -5.411 10.253 1.00 82.62 212 ASN A C 1
ATOM 1578 O O . ASN A 1 212 ? 3.432 -6.052 9.946 1.00 82.62 212 ASN A O 1
ATOM 1582 N N . HIS A 1 213 ? 1.216 -5.967 10.272 1.00 81.38 213 HIS A N 1
ATOM 1583 C CA . HIS A 1 213 ? 1.004 -7.394 9.988 1.00 81.38 213 HIS A CA 1
ATOM 1584 C C . HIS A 1 213 ? 0.629 -7.665 8.535 1.00 81.38 213 HIS A C 1
ATOM 1586 O O . HIS A 1 213 ? 0.843 -8.779 8.067 1.00 81.38 213 HIS A O 1
ATOM 1592 N N . HIS A 1 214 ? 0.074 -6.672 7.837 1.00 75.31 214 HIS A N 1
ATOM 1593 C CA . HIS A 1 214 ? -0.545 -6.882 6.529 1.00 75.31 214 HIS A CA 1
ATOM 1594 C C . HIS A 1 214 ? -0.099 -5.911 5.444 1.00 75.31 214 HIS A C 1
ATOM 1596 O O . HIS A 1 214 ? -0.529 -6.073 4.306 1.00 75.31 214 HIS A O 1
ATOM 1602 N N . ALA A 1 215 ? 0.720 -4.904 5.762 1.00 81.94 215 ALA A N 1
ATOM 1603 C CA . ALA A 1 215 ? 1.231 -3.944 4.780 1.00 81.94 215 ALA A CA 1
ATOM 1604 C C . ALA A 1 215 ? 0.162 -3.185 3.983 1.00 81.94 215 ALA A C 1
ATOM 1606 O O . ALA A 1 215 ? 0.455 -2.698 2.891 1.00 81.94 215 ALA A O 1
ATOM 1607 N N . LYS A 1 216 ? -1.090 -3.122 4.456 1.00 81.44 216 LYS A N 1
ATOM 1608 C CA . LYS A 1 216 ? -2.217 -2.718 3.600 1.00 81.44 216 LYS A CA 1
ATOM 1609 C C . LYS A 1 216 ? -3.071 -1.579 4.153 1.00 81.44 216 LYS A C 1
ATOM 1611 O O . LYS A 1 216 ? -3.069 -1.320 5.357 1.00 81.44 216 LYS A O 1
ATOM 1616 N N . PRO A 1 217 ? -3.809 -0.867 3.281 1.00 88.06 217 PRO A N 1
ATOM 1617 C CA . PRO A 1 217 ? -4.801 0.099 3.728 1.00 88.06 217 PRO A CA 1
ATOM 1618 C C . PRO A 1 217 ? -5.888 -0.583 4.560 1.00 88.06 217 PRO A C 1
ATOM 1620 O O . PRO A 1 217 ? -6.308 -1.695 4.234 1.00 88.06 217 PRO A O 1
ATOM 1623 N N . ILE A 1 218 ? -6.412 0.113 5.571 1.00 90.62 218 ILE A N 1
ATOM 1624 C CA . ILE A 1 218 ? -7.537 -0.378 6.388 1.00 90.62 218 ILE A CA 1
ATOM 1625 C C . ILE A 1 218 ? -8.743 -0.804 5.524 1.00 90.62 218 ILE A C 1
ATOM 1627 O O . ILE A 1 218 ? -9.385 -1.818 5.802 1.00 90.62 218 ILE A O 1
ATOM 1631 N N . ALA A 1 219 ? -9.010 -0.083 4.430 1.00 89.31 219 ALA A N 1
ATOM 1632 C CA . ALA A 1 219 ? -10.094 -0.389 3.494 1.00 89.31 219 ALA A CA 1
ATOM 1633 C C . ALA A 1 219 ? -9.982 -1.776 2.822 1.00 89.31 219 ALA A C 1
ATOM 1635 O O . ALA A 1 219 ? -10.981 -2.293 2.333 1.00 89.31 219 ALA A O 1
ATOM 1636 N N . ALA A 1 220 ? -8.790 -2.382 2.796 1.00 87.38 220 ALA A N 1
ATOM 1637 C CA . ALA A 1 220 ? -8.530 -3.686 2.179 1.00 87.38 220 ALA A CA 1
ATOM 1638 C C . ALA A 1 220 ? -8.486 -4.849 3.191 1.00 87.38 220 ALA A C 1
ATOM 1640 O O . ALA A 1 220 ? -8.112 -5.970 2.843 1.00 87.38 220 ALA A O 1
ATOM 1641 N N . VAL A 1 221 ? -8.812 -4.595 4.460 1.00 87.38 221 VAL A N 1
ATOM 1642 C CA . VAL A 1 221 ? -8.885 -5.641 5.487 1.00 87.38 221 VAL A CA 1
ATOM 1643 C C . VAL A 1 221 ? -10.077 -6.556 5.212 1.00 87.38 221 VAL A C 1
ATOM 1645 O O . VAL A 1 221 ? -11.173 -6.099 4.896 1.00 87.38 221 VAL A O 1
ATOM 1648 N N . THR A 1 222 ? -9.863 -7.862 5.337 1.00 88.12 222 THR A N 1
ATOM 1649 C CA . THR A 1 222 ? -10.901 -8.883 5.156 1.00 88.12 222 THR A CA 1
ATOM 1650 C C . THR A 1 222 ? -11.706 -9.107 6.437 1.00 88.12 222 THR A C 1
ATOM 1652 O O . THR A 1 222 ? -11.316 -8.695 7.531 1.00 88.12 222 THR A O 1
ATOM 1655 N N . ALA A 1 223 ? -12.841 -9.801 6.319 1.00 91.25 223 ALA A N 1
ATOM 1656 C CA . ALA A 1 223 ? -13.679 -10.124 7.472 1.00 91.25 223 ALA A CA 1
ATOM 1657 C C . ALA A 1 223 ? -12.937 -10.991 8.506 1.00 91.25 223 ALA A C 1
ATOM 1659 O O . ALA A 1 223 ? -13.035 -10.722 9.702 1.00 91.25 223 ALA A O 1
ATOM 1660 N N . ASP A 1 224 ? -12.155 -11.975 8.050 1.00 89.19 224 ASP A N 1
ATOM 1661 C CA . ASP A 1 224 ? -11.403 -12.884 8.923 1.00 89.19 224 ASP A CA 1
ATOM 1662 C C . ASP A 1 224 ? -10.286 -12.157 9.681 1.00 89.19 224 ASP A C 1
ATOM 1664 O O . ASP A 1 224 ? -10.092 -12.370 10.877 1.00 89.19 224 ASP A O 1
ATOM 1668 N N . GLU A 1 225 ? -9.578 -11.242 9.020 1.00 89.88 225 GLU A N 1
ATOM 1669 C CA . GLU A 1 225 ? -8.529 -10.438 9.656 1.00 89.88 225 GLU A CA 1
ATOM 1670 C C . GLU A 1 225 ? -9.103 -9.440 10.658 1.00 89.88 225 GLU A C 1
ATOM 1672 O O . GLU A 1 225 ? -8.529 -9.231 11.729 1.00 89.88 225 GLU A O 1
ATOM 1677 N N . LEU A 1 226 ? -10.253 -8.842 10.338 1.00 95.62 226 LEU A N 1
ATOM 1678 C CA . LEU A 1 226 ? -10.947 -7.944 11.251 1.00 95.62 226 LEU A CA 1
ATOM 1679 C C . LEU A 1 226 ? -11.476 -8.700 12.482 1.00 95.62 226 LEU A C 1
ATOM 1681 O O . LEU A 1 226 ? -11.373 -8.197 13.603 1.00 95.62 226 LEU A O 1
ATOM 1685 N N . ALA A 1 227 ? -12.006 -9.913 12.298 1.00 94.25 227 ALA A N 1
ATOM 1686 C CA . ALA A 1 227 ? -12.402 -10.789 13.400 1.00 94.25 227 ALA A CA 1
ATOM 1687 C C . ALA A 1 227 ? -11.191 -11.176 14.262 1.00 94.25 227 ALA A C 1
ATOM 1689 O O . ALA A 1 227 ? -11.222 -11.017 15.483 1.00 94.25 227 ALA A O 1
ATOM 1690 N N . TRP A 1 228 ? -10.082 -11.573 13.633 1.00 93.81 228 TRP A N 1
ATOM 1691 C CA . TRP A 1 228 ? -8.846 -11.909 14.336 1.00 93.81 228 TRP A CA 1
ATOM 1692 C C . TRP A 1 228 ? -8.286 -10.723 15.128 1.00 93.81 228 TRP A C 1
ATOM 1694 O O . TRP A 1 228 ? -7.846 -10.884 16.269 1.00 93.81 228 TRP A O 1
ATOM 1704 N N . PHE A 1 229 ? -8.345 -9.510 14.570 1.00 96.81 229 PHE A N 1
ATOM 1705 C CA . PHE A 1 229 ? -7.963 -8.305 15.297 1.00 96.81 229 PHE A CA 1
ATOM 1706 C C . PHE A 1 229 ? -8.766 -8.155 16.596 1.00 96.81 229 PHE A C 1
ATOM 1708 O O . PHE A 1 229 ? -8.172 -7.982 17.662 1.00 96.81 229 PHE A O 1
ATOM 1715 N N . ARG A 1 230 ? -10.098 -8.262 16.526 1.00 96.69 230 ARG A N 1
ATOM 1716 C CA . ARG A 1 230 ? -10.984 -8.112 17.692 1.00 96.69 230 ARG A CA 1
ATOM 1717 C C . ARG A 1 230 ? -10.772 -9.191 18.741 1.00 96.69 230 ARG A C 1
ATOM 1719 O O . ARG A 1 230 ? -10.664 -8.891 19.928 1.00 96.69 230 ARG A O 1
ATOM 1726 N N . GLU A 1 231 ? -10.780 -10.441 18.302 1.00 95.12 231 GLU A N 1
ATOM 1727 C CA . GLU A 1 231 ? -10.877 -11.595 19.193 1.00 95.12 231 GLU A CA 1
ATOM 1728 C C . GLU A 1 231 ? -9.509 -11.999 19.733 1.00 95.12 231 GLU A C 1
ATOM 1730 O O . GLU A 1 231 ? -9.388 -12.412 20.889 1.00 95.12 231 GLU A O 1
ATOM 1735 N N . GLU A 1 232 ? -8.459 -11.832 18.925 1.00 94.69 232 GLU A N 1
ATOM 1736 C CA . GLU A 1 232 ? -7.148 -12.377 19.237 1.00 94.69 232 GLU A CA 1
ATOM 1737 C C . GLU A 1 232 ? -6.090 -11.297 19.496 1.00 94.69 232 GLU A C 1
ATOM 1739 O O . GLU A 1 232 ? -5.396 -11.353 20.522 1.00 94.69 232 GLU A O 1
ATOM 1744 N N . TYR A 1 233 ? -5.959 -10.312 18.604 1.00 96.12 233 TYR A N 1
ATOM 1745 C CA . TYR A 1 233 ? -4.894 -9.309 18.690 1.00 96.12 233 TYR A CA 1
ATOM 1746 C C . TYR A 1 233 ? -5.134 -8.281 19.792 1.00 96.12 233 TYR A C 1
ATOM 1748 O O . TYR A 1 233 ? -4.307 -8.115 20.693 1.00 96.12 233 TYR A O 1
ATOM 1756 N N . TYR A 1 234 ? -6.263 -7.585 19.711 1.00 96.75 234 TYR A N 1
ATOM 1757 C CA . TYR A 1 234 ? -6.605 -6.442 20.540 1.00 96.75 234 TYR A CA 1
ATOM 1758 C C . TYR A 1 234 ? -6.555 -6.763 22.047 1.00 96.75 234 TYR A C 1
ATOM 1760 O O . TYR A 1 234 ? -5.820 -6.082 22.772 1.00 96.75 234 TYR A O 1
ATOM 1768 N N . PRO A 1 235 ? -7.197 -7.841 22.552 1.00 94.50 235 PRO A N 1
ATOM 1769 C CA . PRO A 1 235 ? -7.156 -8.164 23.979 1.00 94.50 235 PRO A CA 1
ATOM 1770 C C . PRO A 1 235 ? -5.770 -8.588 24.483 1.00 94.50 235 PRO A C 1
ATOM 1772 O O . PRO A 1 235 ? -5.516 -8.490 25.686 1.00 94.50 235 PRO A O 1
ATOM 1775 N N . ARG A 1 236 ? -4.876 -9.064 23.605 1.00 95.56 236 ARG A N 1
ATOM 1776 C CA . ARG A 1 236 ? -3.529 -9.519 23.991 1.00 95.56 236 ARG A CA 1
ATOM 1777 C C . ARG A 1 236 ? -2.471 -8.423 23.933 1.00 95.56 236 ARG A C 1
ATOM 1779 O O . ARG A 1 236 ? -1.536 -8.480 24.729 1.00 95.56 236 ARG A O 1
ATOM 1786 N N . ASN A 1 237 ? -2.615 -7.460 23.023 1.00 95.56 237 ASN A N 1
ATOM 1787 C CA . ASN A 1 237 ? -1.529 -6.542 22.669 1.00 95.56 237 ASN A CA 1
ATOM 1788 C C . ASN A 1 237 ? -1.799 -5.072 23.014 1.00 95.56 237 ASN A C 1
ATOM 1790 O O . ASN A 1 237 ? -0.846 -4.337 23.243 1.00 95.56 237 ASN A O 1
ATOM 1794 N N . VAL A 1 238 ? -3.061 -4.630 23.055 1.00 92.75 238 VAL A N 1
ATOM 1795 C CA . VAL A 1 238 ? -3.391 -3.189 23.108 1.00 92.75 238 VAL A CA 1
ATOM 1796 C C . VAL A 1 238 ? -3.565 -2.673 24.542 1.00 92.75 238 VAL A C 1
ATOM 1798 O O . VAL A 1 238 ? -3.375 -1.492 24.798 1.00 92.75 238 VAL A O 1
ATOM 1801 N N . TRP A 1 239 ? -3.882 -3.559 25.495 1.00 94.00 239 TRP A N 1
ATOM 1802 C CA . TRP A 1 239 ? -4.149 -3.224 26.907 1.00 94.00 239 TRP A CA 1
ATOM 1803 C C . TRP A 1 239 ? -5.048 -1.979 27.100 1.00 94.00 239 TRP A C 1
ATOM 1805 O O . TRP A 1 239 ? -4.644 -1.025 27.766 1.00 94.00 239 TRP A O 1
ATOM 1815 N N . PRO A 1 240 ? -6.273 -1.988 26.544 1.00 94.19 240 PRO A N 1
ATOM 1816 C CA . PRO A 1 240 ? -7.162 -0.827 26.536 1.00 94.19 240 PRO A CA 1
ATOM 1817 C C . PRO A 1 240 ? -7.747 -0.507 27.917 1.00 94.19 240 PRO A C 1
ATOM 1819 O O . PRO A 1 240 ? -7.890 -1.398 28.769 1.00 94.19 240 PRO A O 1
ATOM 1822 N N . THR A 1 241 ? -8.179 0.745 28.095 1.00 96.06 241 THR A N 1
ATOM 1823 C CA . THR A 1 241 ? -9.083 1.138 29.189 1.00 96.06 241 THR A CA 1
ATOM 1824 C C . THR A 1 241 ? -10.441 0.439 29.063 1.00 96.06 241 THR A C 1
ATOM 1826 O O . THR A 1 241 ? -10.763 -0.172 28.037 1.00 96.06 241 THR A O 1
ATOM 1829 N N . ASP A 1 242 ? -11.260 0.507 30.114 1.00 96.44 242 ASP A N 1
ATOM 1830 C CA . ASP A 1 242 ? -12.603 -0.077 30.082 1.00 96.44 242 ASP A CA 1
ATOM 1831 C C . ASP A 1 242 ? -13.492 0.638 29.049 1.00 96.44 242 ASP A C 1
ATOM 1833 O O . ASP A 1 242 ? -14.231 -0.021 28.315 1.00 96.44 242 ASP A O 1
ATOM 1837 N N . GLU A 1 243 ? -13.366 1.962 28.924 1.00 95.06 243 GLU A N 1
ATOM 1838 C CA . GLU A 1 243 ? -14.063 2.779 27.928 1.00 95.06 243 GLU A CA 1
ATOM 1839 C C . GLU A 1 243 ? -13.623 2.453 26.491 1.00 95.06 243 GLU A C 1
ATOM 1841 O O . GLU A 1 243 ? -14.470 2.255 25.615 1.00 95.06 243 GLU A O 1
ATOM 1846 N N . GLN A 1 244 ? -12.316 2.318 26.245 1.00 97.38 244 GLN 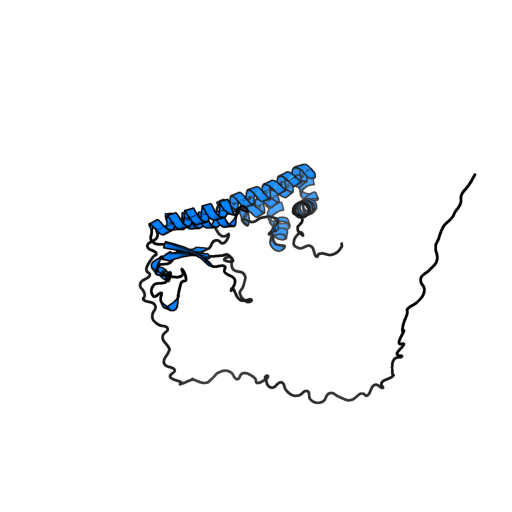A N 1
ATOM 1847 C CA . GLN A 1 244 ? -11.774 1.914 24.941 1.00 97.38 244 GLN A CA 1
ATOM 1848 C C . GLN A 1 244 ? -12.260 0.516 24.553 1.00 97.38 244 GLN A C 1
ATOM 1850 O O . GLN A 1 244 ? -12.740 0.304 23.440 1.00 97.38 244 GLN A O 1
ATOM 1855 N N . ARG A 1 245 ? -12.233 -0.432 25.496 1.00 96.50 245 ARG A N 1
ATOM 1856 C CA . ARG A 1 245 ? -12.719 -1.796 25.261 1.00 96.50 245 ARG A CA 1
ATOM 1857 C C . ARG A 1 245 ? -14.212 -1.828 24.952 1.00 96.50 245 ARG A C 1
ATOM 1859 O O . ARG A 1 245 ? -14.623 -2.525 24.030 1.00 96.50 245 ARG A O 1
ATOM 1866 N N . ALA A 1 246 ? -15.020 -1.096 25.717 1.00 96.38 246 ALA A N 1
ATOM 1867 C CA . ALA A 1 246 ? -16.470 -1.057 25.533 1.00 96.38 246 ALA A CA 1
ATOM 1868 C C . ALA A 1 246 ? -16.884 -0.386 24.213 1.00 96.38 246 ALA A C 1
ATOM 1870 O O . ALA A 1 246 ? -17.960 -0.674 23.692 1.00 96.38 246 ALA A O 1
ATOM 1871 N N . SER A 1 247 ? -16.040 0.496 23.674 1.00 97.69 247 SER A N 1
ATOM 1872 C CA . SER A 1 247 ? -16.296 1.246 22.443 1.00 97.69 247 SER A CA 1
ATOM 1873 C C . SER A 1 247 ? -15.615 0.665 21.199 1.00 97.69 247 SER A C 1
ATOM 1875 O O . SER A 1 247 ? -15.742 1.260 20.128 1.00 97.69 247 SER A O 1
ATOM 1877 N N . LEU A 1 248 ? -14.917 -0.476 21.295 1.00 98.06 248 LEU A N 1
ATOM 1878 C CA . LEU A 1 248 ? -14.120 -1.034 20.195 1.00 98.06 248 LEU A CA 1
ATOM 1879 C C . LEU A 1 248 ? -14.927 -1.209 18.906 1.00 98.06 248 LEU A C 1
ATOM 1881 O O . LEU A 1 248 ? -14.539 -0.672 17.871 1.00 98.06 248 LEU A O 1
ATOM 1885 N N . ASP A 1 249 ? -16.056 -1.916 18.964 1.00 97.06 249 ASP A N 1
ATOM 1886 C CA . ASP A 1 249 ? -16.853 -2.192 17.765 1.00 97.06 249 ASP A CA 1
ATOM 1887 C C . ASP A 1 249 ? -17.362 -0.903 17.125 1.00 97.06 249 ASP A C 1
ATOM 1889 O O . ASP A 1 249 ? -17.192 -0.711 15.923 1.00 97.06 249 ASP A O 1
ATOM 1893 N N . ARG A 1 250 ? -17.848 0.043 17.939 1.00 97.94 250 ARG A N 1
ATOM 1894 C CA . ARG A 1 250 ? -18.258 1.356 17.432 1.00 97.94 250 ARG A CA 1
ATOM 1895 C C . ARG A 1 250 ? -17.091 2.131 16.820 1.00 97.94 250 ARG A C 1
ATOM 1897 O O . ARG A 1 250 ? -17.273 2.810 15.820 1.00 97.94 250 ARG A O 1
ATOM 1904 N N . SER A 1 251 ? -15.897 2.034 17.399 1.00 98.44 251 SER A N 1
ATOM 1905 C CA . SER A 1 251 ? -14.697 2.690 16.863 1.00 98.44 251 SER A CA 1
ATOM 1906 C C . SER A 1 251 ? -14.329 2.134 15.489 1.00 98.44 251 SER A C 1
ATOM 1908 O O . SER A 1 251 ? -14.001 2.896 14.588 1.00 98.44 251 SER A O 1
ATOM 1910 N N . LEU A 1 252 ? -14.422 0.814 15.312 1.00 98.25 252 LEU A N 1
ATOM 1911 C CA . LEU A 1 252 ? -14.151 0.169 14.028 1.00 98.25 252 LEU A CA 1
ATOM 1912 C C . LEU A 1 252 ? -15.203 0.546 12.982 1.00 98.25 252 LEU A C 1
ATOM 1914 O O . LEU A 1 252 ? -14.849 0.790 11.837 1.00 98.25 252 LEU A O 1
ATOM 1918 N N . GLU A 1 253 ? -16.472 0.659 13.366 1.00 97.81 253 GLU A N 1
ATOM 1919 C CA . GLU A 1 253 ? -17.518 1.173 12.474 1.00 97.81 253 GLU A CA 1
ATOM 1920 C C . GLU A 1 253 ? -17.222 2.595 12.006 1.00 97.81 253 GLU A C 1
ATOM 1922 O O . GLU A 1 253 ? -17.268 2.851 10.810 1.00 97.81 253 GLU A O 1
ATOM 1927 N N . LEU A 1 254 ? -16.862 3.491 12.931 1.00 98.38 254 LEU A N 1
ATOM 1928 C CA . LEU A 1 254 ? -16.508 4.875 12.616 1.00 98.38 254 LEU A CA 1
ATOM 1929 C C . LEU A 1 254 ? -15.330 4.956 11.634 1.00 98.38 254 LEU A C 1
ATOM 1931 O O . LEU A 1 254 ? -15.363 5.763 10.716 1.00 98.38 254 LEU A O 1
ATOM 1935 N N . VAL A 1 255 ? -14.324 4.088 11.782 1.00 98.12 255 VAL A N 1
ATOM 1936 C CA . VAL A 1 255 ? -13.193 3.995 10.842 1.00 98.12 255 VAL A CA 1
ATOM 1937 C C . VAL A 1 255 ? -13.660 3.660 9.420 1.00 98.12 255 VAL A C 1
ATOM 1939 O O . VAL A 1 255 ? -13.188 4.267 8.463 1.00 98.12 255 VAL A O 1
ATOM 1942 N N . TYR A 1 256 ? -14.581 2.707 9.263 1.00 97.25 256 TYR A N 1
ATOM 1943 C CA . TYR A 1 256 ? -15.118 2.345 7.945 1.00 97.25 256 TYR A CA 1
ATOM 1944 C C . TYR A 1 256 ? -16.111 3.389 7.402 1.00 97.25 256 TYR A C 1
ATOM 1946 O O . TYR A 1 256 ? -16.140 3.616 6.194 1.00 97.25 256 TYR A O 1
ATOM 1954 N N . GLU A 1 257 ? -16.868 4.062 8.278 1.00 97.06 257 GLU A N 1
ATOM 1955 C CA . GLU A 1 257 ? -17.709 5.219 7.934 1.00 97.06 257 GLU A CA 1
ATOM 1956 C C . GLU A 1 257 ? -16.858 6.379 7.380 1.00 97.06 257 GLU A C 1
ATOM 1958 O O . GLU A 1 257 ? -17.186 6.905 6.321 1.00 97.06 257 GLU A O 1
ATOM 1963 N N . GLU A 1 258 ? -15.741 6.725 8.033 1.00 96.75 258 GLU A N 1
ATOM 1964 C CA . GLU A 1 258 ? -14.791 7.762 7.584 1.00 96.75 258 GLU A CA 1
ATOM 1965 C C . GLU A 1 258 ? -14.155 7.421 6.230 1.00 96.75 258 GLU A C 1
ATOM 1967 O O . GLU A 1 258 ? -13.935 8.290 5.392 1.00 96.75 258 GLU A O 1
ATOM 1972 N N . LEU A 1 259 ? -13.880 6.137 5.996 1.00 93.94 259 LEU A N 1
ATOM 1973 C CA . LEU A 1 259 ? -13.354 5.649 4.722 1.00 93.94 259 LEU A CA 1
ATOM 1974 C C . LEU A 1 259 ? -14.412 5.569 3.614 1.00 93.94 259 LEU A C 1
ATOM 1976 O O . LEU A 1 259 ? -14.055 5.264 2.478 1.00 93.94 259 LEU A O 1
ATOM 1980 N N . GLU A 1 260 ? -15.689 5.793 3.934 1.00 95.19 260 GLU A 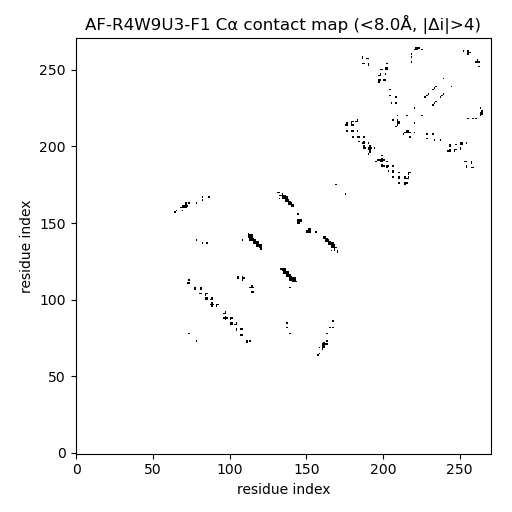N 1
ATOM 1981 C CA . GLU A 1 260 ? -16.828 5.648 3.021 1.00 95.19 260 GLU A CA 1
ATOM 1982 C C . GLU A 1 260 ? -16.888 4.263 2.339 1.00 95.19 260 GLU A C 1
ATOM 1984 O O . GLU A 1 260 ? -17.361 4.118 1.209 1.00 95.19 260 GLU A O 1
ATOM 1989 N N . VAL A 1 261 ? -16.418 3.215 3.028 1.00 91.44 261 VAL A N 1
ATOM 1990 C CA . VAL A 1 261 ? -16.414 1.829 2.532 1.00 91.44 261 VAL A CA 1
ATOM 1991 C C . VAL A 1 261 ? -17.120 0.891 3.509 1.00 91.44 261 VAL A C 1
ATOM 1993 O O . VAL A 1 261 ? -17.068 1.095 4.722 1.00 91.44 261 VAL A O 1
ATOM 1996 N N . PRO A 1 262 ? -17.798 -0.164 3.020 1.00 90.25 262 PRO A N 1
ATOM 1997 C CA . PRO A 1 262 ? -18.495 -1.088 3.896 1.00 90.25 262 PRO A CA 1
ATOM 1998 C C . PRO A 1 262 ? -17.508 -1.843 4.786 1.00 90.25 262 PRO A C 1
ATOM 2000 O O . PRO A 1 262 ? -16.517 -2.411 4.329 1.00 90.25 262 PRO A O 1
ATOM 2003 N N . MET A 1 263 ? -17.838 -1.901 6.070 1.00 92.75 263 MET A N 1
ATOM 2004 C CA . MET A 1 263 ? -17.128 -2.720 7.039 1.00 92.75 263 MET A CA 1
ATOM 2005 C C . MET A 1 263 ? -17.263 -4.213 6.683 1.00 92.75 263 MET A C 1
ATOM 2007 O O . MET A 1 263 ? -18.388 -4.715 6.568 1.00 92.75 263 MET A O 1
ATOM 2011 N N . PRO A 1 264 ? -16.155 -4.957 6.546 1.00 90.88 264 PRO A N 1
ATOM 2012 C CA . PRO A 1 264 ? -16.195 -6.354 6.143 1.00 90.88 264 PRO A CA 1
ATOM 2013 C C . PRO A 1 264 ? -16.840 -7.219 7.235 1.00 90.88 264 PRO A C 1
ATOM 2015 O O . PRO A 1 264 ? -16.670 -6.987 8.433 1.00 90.88 264 PRO A O 1
ATOM 2018 N N . GLY A 1 265 ? -17.597 -8.234 6.812 1.00 80.81 265 GLY A N 1
ATOM 2019 C CA . GLY A 1 265 ? -18.308 -9.145 7.716 1.00 80.81 265 GLY A CA 1
ATOM 2020 C C . GLY A 1 265 ? -19.654 -8.623 8.230 1.00 80.81 265 GLY A C 1
ATOM 2021 O O . GLY A 1 265 ? -20.372 -9.375 8.887 1.00 80.81 265 GLY A O 1
ATOM 2022 N N . ARG A 1 266 ? -20.049 -7.385 7.897 1.00 69.12 266 ARG A N 1
ATOM 2023 C CA . ARG A 1 266 ? -21.452 -6.971 7.995 1.00 69.12 266 ARG A CA 1
ATOM 2024 C C . ARG A 1 266 ? -22.175 -7.308 6.695 1.00 69.12 266 ARG A C 1
ATOM 2026 O O . ARG A 1 266 ? -21.821 -6.791 5.638 1.00 69.12 266 ARG A O 1
ATOM 2033 N N . SER A 1 267 ? -23.208 -8.144 6.772 1.00 48.59 267 SER A N 1
ATOM 2034 C CA . SER A 1 267 ? -24.195 -8.245 5.696 1.00 48.59 267 SER A CA 1
ATOM 2035 C C . SER A 1 267 ? -24.779 -6.856 5.456 1.00 48.59 267 SER A C 1
ATOM 2037 O O . SER A 1 267 ? -25.183 -6.189 6.409 1.00 48.59 267 SER A O 1
ATOM 2039 N N . SER A 1 268 ? -24.795 -6.407 4.203 1.00 46.81 268 SER A N 1
ATOM 2040 C CA . SER A 1 268 ? -25.502 -5.198 3.786 1.00 46.81 268 SER A CA 1
ATOM 2041 C C . SER A 1 268 ? -27.007 -5.422 3.943 1.00 46.81 268 SER A C 1
ATOM 2043 O O . SER A 1 268 ? -27.706 -5.714 2.980 1.00 46.81 268 SER A O 1
ATOM 2045 N N . GLU A 1 269 ? -27.509 -5.347 5.168 1.00 43.56 269 GLU A N 1
ATOM 2046 C CA . GLU A 1 269 ? -28.933 -5.278 5.449 1.00 43.56 269 GLU A CA 1
ATOM 2047 C C . GLU A 1 269 ? -29.234 -3.903 6.048 1.00 43.56 269 GLU A C 1
ATOM 2049 O O . GLU A 1 269 ? -28.670 -3.506 7.064 1.00 43.56 269 GLU A O 1
ATOM 2054 N N . GLU A 1 270 ? -30.135 -3.211 5.348 1.00 39.75 270 GLU A N 1
ATOM 2055 C CA . GLU A 1 270 ? -30.791 -1.940 5.669 1.00 39.75 270 GLU A CA 1
ATOM 2056 C C . GLU A 1 270 ? -30.020 -0.639 5.383 1.00 39.75 270 GLU A C 1
ATOM 2058 O O . GLU A 1 270 ? -29.380 -0.040 6.247 1.00 39.75 270 GLU A O 1
ATOM 2063 N N . SER A 1 271 ? -30.221 -0.116 4.167 1.00 36.12 271 SER A N 1
ATOM 2064 C CA . SER A 1 271 ? -30.773 1.236 3.945 1.00 36.12 271 SER A CA 1
ATOM 2065 C C . SER A 1 271 ? -31.460 1.324 2.584 1.00 36.12 271 SER A C 1
ATOM 2067 O O . SER A 1 271 ? -30.897 0.782 1.607 1.00 36.12 271 SER A O 1
#

Solvent-accessible surface area (backbone atoms only — not comparable to full-atom values): 17260 Å² total; per-residue (Å²): 135,88,77,89,81,84,88,90,85,84,85,86,82,85,85,86,84,79,89,79,83,74,77,84,79,85,74,80,87,80,89,74,80,94,74,81,81,81,78,64,93,78,77,68,79,80,69,83,88,84,68,90,75,84,72,84,66,74,75,79,68,70,78,79,69,70,92,64,90,46,70,40,92,63,57,67,70,58,52,55,49,40,50,52,30,52,53,50,32,72,69,48,90,47,68,68,62,21,47,53,28,50,52,50,36,48,55,60,33,49,78,67,52,28,40,75,51,74,49,71,76,80,77,79,63,95,84,68,81,94,66,94,68,81,43,39,30,41,38,38,32,53,48,84,55,39,48,101,86,70,47,73,59,74,90,78,55,83,62,68,54,40,38,48,77,43,74,68,34,81,84,76,50,69,72,53,38,54,57,27,38,55,55,33,48,53,52,21,51,53,38,25,75,75,68,31,65,54,37,15,54,46,35,42,56,49,37,52,49,36,36,74,78,62,54,38,47,71,90,72,55,47,40,69,58,53,47,42,38,62,74,54,44,42,77,73,72,63,75,67,55,73,68,35,58,76,39,38,68,62,26,54,50,50,54,25,58,77,67,75,44,85,58,61,79,58,77,94,72,88,132

Nearest PDB structures (foldseek):
  2a3v-assembly1_D  TM=5.333E-01  e=1.130E+00  Vibrio cholerae O1 biovar El Tor str. N16961
  1td6-assembly1_A  TM=3.250E-01  e=1.193E+00  Mycoplasmoides pneumoniae

Radius of gyration: 33.08 Å; Cα contacts (8 Å, |Δi|>4): 231; chains: 1; bounding box: 84×98×67 Å

Foldseek 3Di:
DDDDDDDDDDDDDDDDDDDPDDDDDDDDDDDDDDDDDDDDPPPDDDDPPPDPDPPPPPPPPPPPLPPPLDAAPDDPVLVVLLLVLCLQLVPDPDPVSSVVSQVVNQVSLVVRQKDKDKAQPPPPPDDDPDDQQHAIKIKIAHNVQQDPVGDGDPVPDSNSSNIDIDRSGPPPDVVLLVVQLVQLVVLLVVQCVPPHDLLSLLSVLVSCCCSVPPSHHPLPDAPVNVVCCLPPVCVVPSPHDPSSNVCNVVSQVSSCVSVVHDDHPDDPDDD

Sequence (271 aa):
MPEDGGPSNEPNDGDEPDQATAEPDDFEADDQPAADAPADPFDQRVAPYSGESTVDVDPVTPPERGDEDVEPDLPQEAIDEAERLTRLARRVPDDAETEAYRERRATLLAEHDYAAHVREDTDTGAGGAAGDADGPTLVCHPVEWLDGEGSIDPAEIETVDRAAEVHLGAAGDPEAWDAVAGKNDAVVEAIRESHGEDHGANAEAFATYVSNHHAKPIAAVTADELAWFREEYYPRNVWPTDEQRASLDRSLELVYEELEVPMPGRSSEES

Mean predicted aligned error: 19.76 Å

pLDDT: mean 74.61, std 22.57, range [35.31, 98.5]

Secondary structure (DSSP, 8-state):
------------------------------------PPPPTT------------------------S-----SS-HHHHHHHHHHHHHHHH---HHHHHHHHHHHHHHHHTTTEEEEEE------S-S---S--S-EEEEEEGGGB-TTS-B-GGG-S-GGGSEEEE-SSTT-HHHHHHHHHHHHHHHHHHHHHH-HHHHHHHHHHHHHHHHHH-S-GGG--HHHHHHIIIIIHHHHT---HHHHHTHHHHHHHHHHHTTSPPTT------